Protein AF-G7M2E4-F1 (afdb_monomer_lite)

Sequence (313 aa):
MDYELIKAKSAIIAAIIAAITSIITLIISSAIKHFTDKNFHGFKLQIEYRYDQQKKIKEQLSGNKMQFLNLSESLCHRLKHFNENVNEGWMDVKGEYTNSKNAYFVSTVYRISAFFAWIKKIEKDMIYLDVTLATKEDLYFVKYLKLLQLVFCDHSLFDGYKYDKNYARDHFFRNNFEKMVESLIIDDKICDFTYYEENLIDLSINLNGLCLFLDGINPYENRYRWDVLQLFQLTLIAFLNSYGYDFQYTNKREVIQFISHNRTGLFYQNYLNTLNKMKMNKQKELRKVINIAKRYKGNSDNNILSFEEAVSE

Radius of gyration: 31.03 Å; chains: 1; bounding box: 93×44×100 Å

Structure (mmCIF, N/CA/C/O backbone):
data_AF-G7M2E4-F1
#
_entry.id   AF-G7M2E4-F1
#
loop_
_atom_site.group_PDB
_atom_site.id
_atom_site.type_symbol
_atom_site.label_atom_id
_atom_site.label_alt_id
_atom_site.label_comp_id
_atom_site.label_asym_id
_atom_site.label_entity_id
_atom_site.label_seq_id
_atom_site.pdbx_PDB_ins_code
_atom_site.Cartn_x
_atom_site.Cartn_y
_atom_site.Cartn_z
_atom_site.occupancy
_atom_site.B_iso_or_equiv
_atom_site.auth_seq_id
_atom_site.auth_comp_id
_atom_site.auth_asym_id
_atom_site.auth_atom_id
_atom_site.pdbx_PDB_model_num
ATOM 1 N N . MET A 1 1 ? -65.523 3.867 73.530 1.00 57.31 1 MET A N 1
ATOM 2 C CA . MET A 1 1 ? -64.826 2.563 73.481 1.00 57.31 1 MET A CA 1
ATOM 3 C C . MET A 1 1 ? -64.609 2.100 72.038 1.00 57.31 1 MET A C 1
ATOM 5 O O . MET A 1 1 ? -63.499 1.700 71.721 1.00 57.31 1 MET A O 1
ATOM 9 N N . ASP A 1 2 ? -65.589 2.264 71.138 1.00 60.47 2 ASP A N 1
ATOM 10 C CA . ASP A 1 2 ? -65.451 1.886 69.715 1.00 60.47 2 ASP A CA 1
ATOM 11 C C . ASP A 1 2 ? -64.419 2.689 68.903 1.00 60.47 2 ASP A C 1
ATOM 13 O O . ASP A 1 2 ? -63.754 2.126 68.041 1.00 60.47 2 ASP A O 1
ATOM 17 N N . TYR A 1 3 ? -64.224 3.983 69.184 1.00 70.19 3 TYR A N 1
ATOM 18 C CA . TYR A 1 3 ? -63.301 4.829 68.406 1.00 70.19 3 TYR A CA 1
ATOM 19 C C . TYR A 1 3 ? -61.824 4.410 68.544 1.00 70.19 3 TYR A C 1
ATOM 21 O O . TYR A 1 3 ? -61.097 4.330 67.557 1.00 70.19 3 TYR A O 1
ATOM 29 N N . GLU A 1 4 ? -61.395 4.072 69.763 1.00 74.38 4 GLU A N 1
ATOM 30 C CA . GLU A 1 4 ? -60.048 3.552 70.048 1.00 74.38 4 GLU A CA 1
ATOM 31 C C . GLU A 1 4 ? -59.834 2.163 69.418 1.00 74.38 4 GLU A C 1
ATOM 33 O O . GLU A 1 4 ? -58.774 1.886 68.857 1.00 74.38 4 GLU A O 1
ATOM 38 N N . LEU A 1 5 ? -60.868 1.312 69.416 1.00 70.75 5 LEU A N 1
ATOM 39 C CA . LEU A 1 5 ? -60.825 -0.019 68.804 1.00 70.75 5 LEU A CA 1
ATOM 40 C C . LEU A 1 5 ? -60.722 0.049 67.266 1.00 70.75 5 LEU A C 1
ATOM 42 O O . LEU A 1 5 ? -59.973 -0.715 66.653 1.00 70.75 5 LEU A O 1
ATOM 46 N N . ILE A 1 6 ? -61.449 0.979 66.637 1.00 74.56 6 ILE A N 1
ATOM 47 C CA . ILE A 1 6 ? -61.405 1.228 65.187 1.00 74.56 6 ILE A CA 1
ATOM 48 C C . ILE A 1 6 ? -60.036 1.790 64.783 1.00 74.56 6 ILE A C 1
ATOM 50 O O . ILE A 1 6 ? -59.445 1.312 63.814 1.00 74.56 6 ILE A O 1
ATOM 54 N N . LYS A 1 7 ? -59.494 2.736 65.561 1.00 79.69 7 LYS A N 1
ATOM 55 C CA . LYS A 1 7 ? -58.169 3.336 65.342 1.00 79.69 7 LYS A CA 1
ATOM 56 C C . LYS A 1 7 ? -57.031 2.317 65.491 1.00 79.69 7 LYS A C 1
ATOM 58 O O . LYS A 1 7 ? -56.093 2.319 64.693 1.00 79.69 7 LYS A O 1
ATOM 63 N N . ALA A 1 8 ? -57.127 1.410 66.465 1.00 80.19 8 ALA A N 1
ATOM 64 C CA . ALA A 1 8 ? -56.173 0.316 66.633 1.00 80.19 8 ALA A CA 1
ATOM 65 C C . ALA A 1 8 ? -56.222 -0.673 65.454 1.00 80.19 8 ALA A C 1
ATOM 67 O O . ALA A 1 8 ? -55.179 -1.034 64.909 1.00 80.19 8 ALA A O 1
ATOM 68 N N . LYS A 1 9 ? -57.420 -1.056 64.987 1.00 83.50 9 LYS A N 1
ATOM 69 C CA . LYS A 1 9 ? -57.580 -1.914 63.798 1.00 83.50 9 LYS A CA 1
ATOM 70 C C . LYS A 1 9 ? -57.041 -1.257 62.527 1.00 83.50 9 LYS A C 1
ATOM 72 O O . LYS A 1 9 ? -56.340 -1.918 61.764 1.00 83.50 9 LYS A O 1
ATOM 77 N N . SER A 1 10 ? -57.315 0.031 62.309 1.00 84.25 10 SER A N 1
ATOM 78 C CA . SER A 1 10 ? -56.788 0.755 61.146 1.00 84.25 10 SER A CA 1
ATOM 79 C C . SER A 1 10 ? -55.265 0.878 61.188 1.00 84.25 10 SER A C 1
ATOM 81 O O . SER A 1 10 ? -54.620 0.722 60.156 1.00 84.25 10 SER A O 1
ATOM 83 N N . ALA A 1 11 ? -54.679 1.100 62.371 1.00 87.69 11 ALA A N 1
ATOM 84 C CA . ALA A 1 11 ? -53.228 1.147 62.545 1.00 87.69 11 ALA A CA 1
ATOM 85 C C . ALA A 1 11 ? -52.565 -0.211 62.258 1.00 87.69 11 ALA A C 1
ATOM 87 O O . ALA A 1 11 ? -51.543 -0.259 61.577 1.00 87.69 11 ALA A O 1
ATOM 88 N N . ILE A 1 12 ? -53.173 -1.315 62.706 1.00 90.62 12 ILE A N 1
ATOM 89 C CA . ILE A 1 12 ? -52.690 -2.677 62.424 1.00 90.62 12 ILE A CA 1
ATOM 90 C C . ILE A 1 12 ? -52.757 -2.980 60.922 1.00 90.62 12 ILE A C 1
ATOM 92 O O . ILE A 1 12 ? -51.784 -3.468 60.352 1.00 90.62 12 ILE A O 1
ATOM 96 N N . ILE A 1 13 ? -53.870 -2.652 60.258 1.00 89.81 13 ILE A N 1
ATOM 97 C CA . ILE A 1 13 ? -54.019 -2.846 58.806 1.00 89.81 13 ILE A CA 1
ATOM 98 C C . ILE A 1 13 ? -52.988 -2.007 58.041 1.00 89.81 13 ILE A C 1
ATOM 100 O O . ILE A 1 13 ? -52.336 -2.522 57.134 1.00 89.81 13 ILE A O 1
ATOM 104 N N . ALA A 1 14 ? -52.787 -0.745 58.430 1.00 89.62 14 ALA A N 1
ATOM 105 C CA . ALA A 1 14 ? -51.785 0.122 57.816 1.00 89.62 14 ALA A CA 1
ATOM 106 C C . ALA A 1 14 ? -50.359 -0.429 57.994 1.00 89.62 14 ALA A C 1
ATOM 108 O O . ALA A 1 14 ? -49.581 -0.422 57.041 1.00 89.62 14 ALA A O 1
ATOM 109 N N . ALA A 1 15 ? -50.035 -0.960 59.177 1.00 91.69 15 ALA A N 1
ATOM 110 C CA . ALA A 1 15 ? -48.744 -1.588 59.453 1.00 91.69 15 ALA A CA 1
ATOM 111 C C . ALA A 1 15 ? -48.519 -2.857 58.611 1.00 91.69 15 ALA A C 1
ATOM 113 O O . ALA A 1 15 ? -47.431 -3.044 58.067 1.00 91.69 15 ALA A O 1
ATOM 114 N N . ILE A 1 16 ? -49.548 -3.697 58.446 1.00 91.94 16 ILE A N 1
ATOM 115 C CA . ILE A 1 16 ? -49.486 -4.900 57.600 1.00 91.94 16 ILE A CA 1
ATOM 116 C C . ILE A 1 16 ? -49.280 -4.519 56.133 1.00 91.94 16 ILE A C 1
ATOM 118 O O . ILE A 1 16 ? -48.410 -5.087 55.475 1.00 91.94 16 ILE A O 1
ATOM 122 N N . ILE A 1 17 ? -50.033 -3.535 55.628 1.00 92.19 17 ILE A N 1
ATOM 123 C CA . ILE A 1 17 ? -49.860 -3.031 54.261 1.00 92.19 17 ILE A CA 1
ATOM 124 C C . ILE A 1 17 ? -48.431 -2.514 54.092 1.00 92.19 17 ILE A C 1
ATOM 126 O O . ILE A 1 17 ? -47.741 -2.979 53.197 1.00 92.19 17 ILE A O 1
ATOM 130 N N . ALA A 1 18 ? -47.940 -1.649 54.984 1.00 92.06 18 ALA A N 1
ATOM 131 C CA . ALA A 1 18 ? -46.579 -1.113 54.911 1.00 92.06 18 ALA A CA 1
ATOM 132 C C . ALA A 1 18 ? -45.495 -2.209 54.911 1.00 92.06 18 ALA A C 1
ATOM 134 O O . ALA A 1 18 ? -44.529 -2.122 54.143 1.00 92.06 18 ALA A O 1
ATOM 135 N N . ALA A 1 19 ? -45.664 -3.259 55.722 1.00 93.25 19 ALA A N 1
ATOM 136 C CA . ALA A 1 19 ? -44.757 -4.402 55.755 1.00 93.25 19 ALA A CA 1
ATOM 137 C C . ALA A 1 19 ? -44.772 -5.183 54.429 1.00 93.25 19 ALA A C 1
ATOM 139 O O . ALA A 1 19 ? -43.711 -5.452 53.864 1.00 93.25 19 ALA A O 1
ATOM 140 N N . ILE A 1 20 ? -45.959 -5.480 53.888 1.00 93.25 20 ILE A N 1
ATOM 141 C CA . ILE A 1 20 ? -46.117 -6.173 52.601 1.00 93.25 20 ILE A CA 1
ATOM 142 C C . ILE A 1 20 ? -45.521 -5.338 51.462 1.00 93.25 20 ILE A C 1
ATOM 144 O O . ILE A 1 20 ? -44.743 -5.862 50.665 1.00 93.25 20 ILE A O 1
ATOM 148 N N . THR A 1 21 ? -45.814 -4.036 51.404 1.00 93.31 21 THR A N 1
ATOM 149 C CA . THR A 1 21 ? -45.274 -3.142 50.372 1.00 93.31 21 THR A CA 1
ATOM 150 C C . THR A 1 21 ? -43.752 -3.087 50.434 1.00 93.31 21 THR A C 1
ATOM 152 O O . THR A 1 21 ? -43.101 -3.113 49.392 1.00 93.31 21 THR A O 1
ATOM 155 N N . SER A 1 22 ? -43.163 -3.075 51.635 1.00 94.25 22 SER A N 1
ATOM 156 C CA . SER A 1 22 ? -41.705 -3.088 51.812 1.00 94.25 22 SER A CA 1
ATOM 157 C C . SER A 1 22 ? -41.076 -4.389 51.309 1.00 94.25 22 SER A C 1
ATOM 159 O O . SER A 1 22 ? -40.078 -4.344 50.591 1.00 94.25 22 SER A O 1
ATOM 161 N N . ILE A 1 23 ? -41.686 -5.541 51.613 1.00 94.19 23 ILE A N 1
ATOM 162 C CA . ILE A 1 23 ? -41.231 -6.853 51.126 1.00 94.19 23 ILE A CA 1
ATOM 163 C C . ILE A 1 23 ? -41.307 -6.914 49.596 1.00 94.19 23 ILE A C 1
ATOM 165 O O . ILE A 1 23 ? -40.331 -7.280 48.943 1.00 94.19 23 ILE A O 1
ATOM 169 N N . ILE A 1 24 ? -42.436 -6.502 49.014 1.00 93.50 24 ILE A N 1
ATOM 170 C CA . ILE A 1 24 ? -42.626 -6.475 47.558 1.00 93.50 24 ILE A CA 1
ATOM 171 C C . ILE A 1 24 ? -41.609 -5.535 46.905 1.00 93.50 24 ILE A C 1
ATOM 173 O O . ILE A 1 24 ? -40.973 -5.906 45.920 1.00 93.50 24 ILE A O 1
ATOM 177 N N . THR A 1 25 ? -41.401 -4.346 47.475 1.00 93.81 25 THR A N 1
ATOM 178 C CA . THR A 1 25 ? -40.435 -3.367 46.959 1.00 93.81 25 THR A CA 1
ATOM 179 C C . THR A 1 25 ? -39.015 -3.922 47.002 1.00 93.81 25 THR A C 1
ATOM 181 O O . THR A 1 25 ? -38.282 -3.757 46.030 1.00 93.81 25 THR A O 1
ATOM 184 N N . LEU A 1 26 ? -38.629 -4.625 48.072 1.00 95.00 26 LEU A N 1
ATOM 185 C CA . LEU A 1 26 ? -37.324 -5.283 48.177 1.00 95.00 26 LEU A CA 1
ATOM 186 C C . LEU A 1 26 ? -37.142 -6.375 47.120 1.00 95.00 26 LEU A C 1
ATOM 188 O O . LEU A 1 26 ? -36.106 -6.402 46.456 1.00 95.00 26 LEU A O 1
ATOM 192 N N . ILE A 1 27 ? -38.145 -7.237 46.923 1.00 92.50 27 ILE A N 1
ATOM 193 C CA . ILE A 1 27 ? -38.094 -8.321 45.930 1.00 92.50 27 ILE A CA 1
ATOM 194 C C . ILE A 1 27 ? -37.991 -7.748 44.513 1.00 92.50 27 ILE A C 1
ATOM 196 O O . ILE A 1 27 ? -37.105 -8.142 43.754 1.00 92.50 27 ILE A O 1
ATOM 200 N N . ILE A 1 28 ? -38.848 -6.783 44.167 1.00 91.31 28 ILE A N 1
ATOM 201 C CA . ILE A 1 28 ? -38.852 -6.148 42.844 1.00 91.31 28 ILE A CA 1
ATOM 202 C C . ILE A 1 28 ? -37.542 -5.390 42.613 1.00 91.31 28 ILE A C 1
ATOM 204 O O . ILE A 1 28 ? -36.917 -5.564 41.570 1.00 91.31 28 ILE A O 1
ATOM 208 N N . SER A 1 29 ? -37.085 -4.599 43.588 1.00 90.56 29 SER A N 1
ATOM 209 C CA . SER A 1 29 ? -35.831 -3.841 43.472 1.00 90.56 29 SER A CA 1
ATOM 210 C C . SER A 1 29 ? -34.628 -4.767 43.325 1.00 90.56 29 SER A C 1
ATOM 212 O O . SER A 1 29 ? -33.743 -4.487 42.524 1.00 90.56 29 SER A O 1
ATOM 214 N N . SER A 1 30 ? -34.602 -5.887 44.053 1.00 88.44 30 SER A N 1
ATOM 215 C CA . SER A 1 30 ? -33.542 -6.893 43.948 1.00 88.44 30 SER A CA 1
ATOM 216 C C . SER A 1 30 ? -33.543 -7.579 42.580 1.00 88.44 30 SER A C 1
ATOM 218 O O . SER A 1 30 ? -32.488 -7.688 41.956 1.00 88.44 30 SER A O 1
ATOM 220 N N . ALA A 1 31 ? -34.718 -7.964 42.070 1.00 89.19 31 ALA A N 1
ATOM 221 C CA . ALA A 1 31 ? -34.853 -8.567 40.747 1.00 89.19 31 ALA A CA 1
ATOM 222 C C . ALA A 1 31 ? -34.431 -7.591 39.639 1.00 89.19 31 ALA A C 1
ATOM 224 O O . ALA A 1 31 ? -33.578 -7.934 38.821 1.00 89.19 31 ALA A O 1
ATOM 225 N N . ILE A 1 32 ? -34.964 -6.360 39.645 1.00 89.06 32 ILE A N 1
ATOM 226 C CA . ILE A 1 32 ? -34.591 -5.309 38.686 1.00 89.06 32 ILE A CA 1
ATOM 227 C C . ILE A 1 32 ? -33.083 -5.078 38.736 1.00 89.06 32 ILE A C 1
ATOM 229 O O . ILE A 1 32 ? -32.435 -5.153 37.695 1.00 89.06 32 ILE A O 1
ATOM 233 N N . LYS A 1 33 ? -32.522 -4.883 39.936 1.00 91.56 33 LYS A N 1
ATOM 234 C CA . LYS A 1 33 ? -31.087 -4.669 40.131 1.00 91.56 33 LYS A CA 1
ATOM 235 C C . LYS A 1 33 ? -30.257 -5.824 39.577 1.00 91.56 33 LYS A C 1
ATOM 237 O O . LYS A 1 33 ? -29.281 -5.588 38.880 1.00 91.56 33 LYS A O 1
ATOM 242 N N . HIS A 1 34 ? -30.656 -7.072 39.817 1.00 89.56 34 HIS A N 1
ATOM 243 C CA . HIS A 1 34 ? -29.942 -8.230 39.284 1.00 89.56 34 HIS A CA 1
ATOM 244 C C . HIS A 1 34 ? -29.900 -8.230 37.748 1.00 89.56 34 HIS A C 1
ATOM 246 O O . HIS A 1 34 ? -28.839 -8.440 37.156 1.00 89.56 34 HIS A O 1
ATOM 252 N N . PHE A 1 35 ? -31.033 -7.961 37.092 1.00 83.38 35 PHE A N 1
A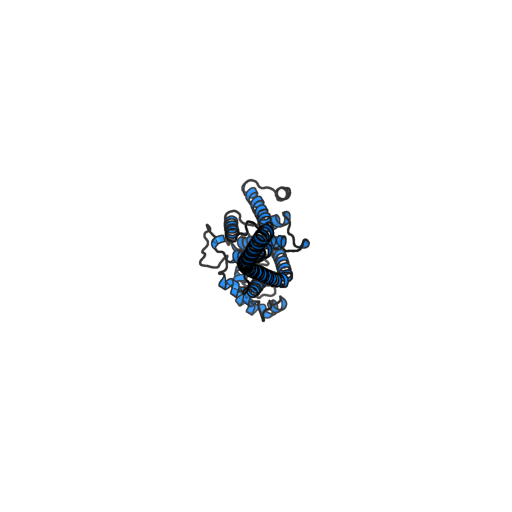TOM 253 C CA . PHE A 1 35 ? -31.089 -7.896 35.631 1.00 83.38 35 PHE A CA 1
ATOM 254 C C . PHE A 1 35 ? -30.309 -6.701 35.072 1.00 83.38 35 PHE A C 1
ATOM 256 O O . PHE A 1 35 ? -29.577 -6.862 34.090 1.00 83.38 35 PHE A O 1
ATOM 263 N N . THR A 1 36 ? -30.421 -5.521 35.689 1.00 87.44 36 THR A N 1
ATOM 264 C CA . THR A 1 36 ? -29.679 -4.331 35.255 1.00 87.44 36 THR A CA 1
ATOM 265 C C . THR A 1 36 ? -28.184 -4.505 35.458 1.00 87.44 36 THR A C 1
ATOM 267 O O . THR A 1 36 ? -27.432 -4.243 34.526 1.00 87.44 36 THR A O 1
ATOM 270 N N . ASP A 1 37 ? -27.752 -5.004 36.617 1.00 89.62 37 ASP A N 1
ATOM 271 C CA . ASP A 1 37 ? -26.338 -5.177 36.953 1.00 89.62 37 ASP A CA 1
ATOM 272 C C . ASP A 1 37 ? -25.701 -6.222 36.035 1.00 89.62 37 ASP A C 1
ATOM 274 O O . ASP A 1 37 ? -24.629 -5.985 35.482 1.00 89.62 37 ASP A O 1
ATOM 278 N N . LYS A 1 38 ? -26.382 -7.346 35.773 1.00 88.00 38 LYS A N 1
ATOM 279 C CA . LYS A 1 38 ? -25.887 -8.374 34.845 1.00 88.00 38 LYS A CA 1
ATOM 280 C C . LYS A 1 38 ? -25.701 -7.827 33.427 1.00 88.00 38 LYS A C 1
ATOM 282 O O . LYS A 1 38 ? -24.648 -8.040 32.822 1.00 88.00 38 LYS A O 1
ATOM 287 N N . ASN A 1 39 ? -26.698 -7.112 32.906 1.00 84.19 39 ASN A N 1
ATOM 288 C CA . ASN A 1 39 ? -26.620 -6.515 31.571 1.00 84.19 39 ASN A CA 1
ATOM 289 C C . ASN A 1 39 ? -25.562 -5.406 31.513 1.00 84.19 39 ASN A C 1
ATOM 291 O O . ASN A 1 39 ? -24.796 -5.335 30.553 1.00 84.19 39 ASN A O 1
ATOM 295 N N . PHE A 1 40 ? -25.477 -4.579 32.556 1.00 89.69 40 PHE A N 1
ATOM 296 C CA . PHE A 1 40 ? -24.487 -3.516 32.672 1.00 89.69 40 PHE A CA 1
ATOM 297 C C . PHE A 1 40 ? -23.062 -4.072 32.747 1.00 89.69 40 PHE A C 1
ATOM 299 O O . PHE A 1 40 ? -22.181 -3.566 32.057 1.00 89.69 40 PHE A O 1
ATOM 306 N N . HIS A 1 41 ? -22.827 -5.144 33.509 1.00 88.25 41 HIS A N 1
ATOM 307 C CA . HIS A 1 41 ? -21.533 -5.822 33.559 1.00 88.25 41 HIS A CA 1
ATOM 308 C C . HIS A 1 41 ? -21.143 -6.406 32.202 1.00 88.25 41 HIS A C 1
ATOM 310 O O . HIS A 1 41 ? -20.016 -6.193 31.760 1.00 88.25 41 HIS A O 1
ATOM 316 N N . GLY A 1 42 ? -22.069 -7.078 31.511 1.00 85.62 42 GLY A N 1
ATOM 317 C CA . GLY A 1 42 ? -21.821 -7.588 30.160 1.00 85.62 42 GLY A CA 1
ATOM 318 C C . GLY A 1 42 ? -21.465 -6.472 29.173 1.00 85.62 42 GLY A C 1
ATOM 319 O O . GLY A 1 42 ? -20.472 -6.567 28.454 1.00 85.62 42 GLY A O 1
ATOM 320 N N . PHE A 1 43 ? -22.228 -5.379 29.189 1.00 86.94 43 PHE A N 1
ATOM 321 C CA . PHE A 1 43 ? -21.969 -4.197 28.366 1.00 86.94 43 PHE A CA 1
ATOM 322 C C . PHE A 1 43 ? -20.618 -3.542 28.686 1.00 86.94 43 PHE A C 1
ATOM 324 O O . PHE A 1 43 ? -19.846 -3.237 27.777 1.00 86.94 43 PHE A O 1
ATOM 331 N N . LYS A 1 44 ? -20.299 -3.372 29.974 1.00 92.44 44 LYS A N 1
ATOM 332 C CA . LYS A 1 44 ? -19.027 -2.806 30.435 1.00 92.44 44 LYS A CA 1
ATOM 333 C C . LYS A 1 44 ? -17.840 -3.654 29.974 1.00 92.44 44 LYS A C 1
ATOM 335 O O . LYS A 1 44 ? -16.910 -3.099 29.400 1.00 92.44 44 LYS A O 1
ATOM 340 N N . LEU A 1 45 ? -17.909 -4.977 30.137 1.00 90.88 45 LEU A N 1
ATOM 341 C CA . LEU A 1 45 ? -16.869 -5.903 29.671 1.00 90.88 45 LEU A CA 1
ATOM 342 C C . LEU A 1 45 ? -16.659 -5.817 28.153 1.00 90.88 45 LEU A C 1
ATOM 344 O O . LEU A 1 45 ? -15.522 -5.811 27.689 1.00 90.88 45 LEU A O 1
ATOM 348 N N . GLN A 1 46 ? -17.737 -5.705 27.369 1.00 89.38 46 GLN A N 1
ATOM 349 C CA . GLN A 1 46 ? -17.636 -5.537 25.915 1.00 89.38 46 GLN A CA 1
ATOM 350 C C . GLN A 1 46 ? -16.980 -4.208 25.522 1.00 89.38 46 GLN A C 1
ATOM 352 O O . GLN A 1 46 ? -16.163 -4.178 24.600 1.00 89.38 46 GLN A O 1
ATOM 357 N N . ILE A 1 47 ? -17.317 -3.113 26.211 1.00 87.94 47 ILE A N 1
ATOM 358 C CA . ILE A 1 47 ? -16.683 -1.809 25.982 1.00 87.94 47 ILE A CA 1
ATOM 359 C C . ILE A 1 47 ? -15.200 -1.858 26.335 1.00 87.94 47 ILE A C 1
ATOM 361 O O . ILE A 1 47 ? -14.381 -1.409 25.536 1.00 87.94 47 ILE A O 1
ATOM 365 N N . GLU A 1 48 ? -14.856 -2.402 27.502 1.00 91.75 48 GLU A N 1
ATOM 366 C CA . GLU A 1 48 ? -13.469 -2.514 27.961 1.00 91.75 48 GLU A CA 1
ATOM 367 C C . GLU A 1 48 ? -12.641 -3.358 26.993 1.00 91.75 48 GLU A C 1
ATOM 369 O O . GLU A 1 48 ? -11.578 -2.918 26.560 1.00 91.75 48 GLU A O 1
ATOM 374 N N . TYR A 1 49 ? -13.166 -4.510 26.567 1.00 89.12 49 TYR A N 1
ATOM 375 C CA . TYR A 1 49 ? -12.516 -5.354 25.568 1.00 89.12 49 TYR A CA 1
ATOM 376 C C . TYR A 1 49 ? -12.302 -4.620 24.240 1.00 89.12 49 TYR A C 1
ATOM 378 O O . TYR A 1 49 ? -11.199 -4.624 23.695 1.00 89.12 49 TYR A O 1
ATOM 386 N N . ARG A 1 50 ? -13.333 -3.938 23.725 1.00 89.38 50 ARG A N 1
ATOM 387 C CA . ARG A 1 50 ? -13.221 -3.167 22.481 1.00 89.38 50 ARG A CA 1
ATOM 388 C C . ARG A 1 50 ? -12.178 -2.059 22.595 1.00 89.38 50 ARG A C 1
ATOM 390 O O . ARG A 1 50 ? -11.395 -1.874 21.667 1.00 89.38 50 ARG A O 1
ATOM 397 N N . TYR A 1 51 ? -12.178 -1.323 23.702 1.00 91.19 51 TYR A N 1
ATOM 398 C CA . TYR A 1 51 ? -11.217 -0.252 23.941 1.00 91.19 51 TYR A CA 1
ATOM 399 C C . TYR A 1 51 ? -9.785 -0.793 24.031 1.00 91.19 51 TYR A C 1
ATOM 401 O O . TYR A 1 51 ? -8.884 -0.236 23.407 1.00 91.19 51 TYR A O 1
ATOM 409 N N . ASP A 1 52 ? -9.581 -1.909 24.736 1.00 90.81 52 ASP A N 1
ATOM 410 C CA . ASP A 1 52 ? -8.286 -2.587 24.835 1.00 90.81 52 ASP A CA 1
ATOM 411 C C . ASP A 1 52 ? -7.773 -3.048 23.460 1.00 90.81 52 ASP A C 1
ATOM 413 O O . ASP A 1 52 ? -6.630 -2.767 23.098 1.00 90.81 52 ASP A O 1
ATOM 417 N N . GLN A 1 53 ? -8.629 -3.668 22.640 1.00 89.94 53 GLN A N 1
ATOM 418 C CA . GLN A 1 53 ? -8.268 -4.071 21.275 1.00 89.94 53 GLN A CA 1
ATOM 419 C C . GLN A 1 53 ? -7.929 -2.866 20.388 1.00 89.94 53 GLN A C 1
ATOM 421 O O . GLN A 1 53 ? -6.904 -2.867 19.708 1.00 89.94 53 GLN A O 1
ATOM 426 N N . GLN A 1 54 ? -8.740 -1.805 20.426 1.00 91.12 54 GLN A N 1
ATOM 427 C CA . GLN A 1 54 ? -8.474 -0.575 19.671 1.00 91.12 54 GLN A CA 1
ATOM 428 C C . GLN A 1 54 ? -7.159 0.083 20.082 1.00 91.12 54 GLN A C 1
ATOM 430 O O . GLN A 1 54 ? -6.397 0.522 19.221 1.00 91.12 54 GLN A O 1
ATOM 435 N N . LYS A 1 55 ? -6.878 0.126 21.387 1.00 90.88 55 LYS A N 1
ATOM 436 C CA . LYS A 1 55 ? -5.622 0.648 21.920 1.00 90.88 55 LYS A CA 1
ATOM 437 C C . LYS A 1 55 ? -4.433 -0.152 21.387 1.00 90.88 55 LYS A C 1
ATOM 439 O O . LYS A 1 55 ? -3.525 0.454 20.829 1.00 90.88 55 LYS A O 1
ATOM 444 N N . LYS A 1 56 ? -4.479 -1.486 21.463 1.00 90.38 56 LYS A N 1
ATOM 445 C CA . LYS A 1 56 ? -3.413 -2.368 20.955 1.00 90.38 56 LYS A CA 1
ATOM 446 C C . LYS A 1 56 ? -3.173 -2.189 19.457 1.00 90.38 56 LYS A C 1
ATOM 448 O O . LYS A 1 56 ? -2.029 -2.069 19.034 1.00 90.38 56 LYS A O 1
ATOM 453 N N . ILE A 1 57 ? -4.239 -2.109 18.656 1.00 89.12 57 ILE A N 1
ATOM 454 C CA . ILE A 1 57 ? -4.135 -1.851 17.210 1.00 89.12 57 ILE A CA 1
ATOM 455 C C . ILE A 1 57 ? -3.453 -0.507 16.962 1.00 89.12 57 ILE A C 1
ATOM 457 O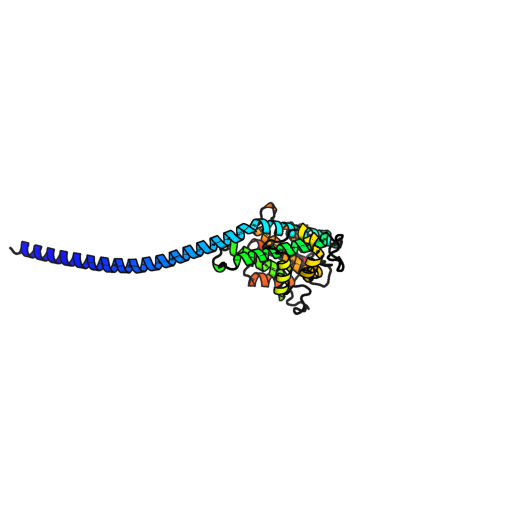 O . ILE A 1 57 ? -2.504 -0.426 16.183 1.00 89.12 57 ILE A O 1
ATOM 461 N N . LYS A 1 58 ? -3.901 0.544 17.651 1.00 89.12 58 LYS A N 1
ATOM 462 C CA . LYS A 1 58 ? -3.325 1.879 17.506 1.00 89.12 58 LYS A CA 1
ATOM 463 C C . LYS A 1 58 ? -1.859 1.917 17.929 1.00 89.12 58 LYS A C 1
ATOM 465 O O . LYS A 1 58 ? -1.066 2.563 17.253 1.00 89.12 58 LYS A O 1
ATOM 470 N N . GLU A 1 59 ? -1.481 1.227 19.000 1.00 89.56 59 GLU A N 1
ATOM 471 C CA . GLU A 1 59 ? -0.089 1.112 19.447 1.00 89.56 59 GLU A CA 1
ATOM 472 C C . GLU A 1 59 ? 0.788 0.445 18.378 1.00 89.56 59 GLU A C 1
ATOM 474 O O . GLU A 1 59 ? 1.798 1.031 17.990 1.00 89.56 59 GLU A O 1
ATOM 479 N N . GLN A 1 60 ? 0.359 -0.688 17.808 1.00 87.88 60 GLN A N 1
ATOM 480 C CA . GLN A 1 60 ? 1.119 -1.373 16.750 1.00 87.88 60 GLN A CA 1
ATOM 481 C C . GLN A 1 60 ? 1.235 -0.539 15.467 1.00 87.88 60 GLN A C 1
ATOM 483 O O . GLN A 1 60 ? 2.309 -0.444 14.868 1.00 87.88 60 GLN A O 1
ATOM 488 N N . LEU A 1 61 ? 0.145 0.111 15.047 1.00 87.00 61 LEU A N 1
ATOM 489 C CA . LEU A 1 61 ? 0.166 0.973 13.867 1.00 87.00 61 LEU A CA 1
ATOM 490 C C . LEU A 1 61 ? 1.023 2.220 14.100 1.00 87.00 61 LEU A C 1
ATOM 492 O O . LEU A 1 61 ? 1.854 2.552 13.262 1.00 87.00 61 LEU A O 1
ATOM 496 N N . SER A 1 62 ? 0.844 2.910 15.228 1.00 85.19 62 SER A N 1
ATOM 497 C CA . SER A 1 62 ? 1.560 4.157 15.527 1.00 85.19 62 SER A CA 1
ATOM 498 C C . SER A 1 62 ? 3.057 3.949 15.745 1.00 85.19 62 SER A C 1
ATOM 500 O O . SER A 1 62 ? 3.832 4.773 15.260 1.00 85.19 62 SER A O 1
ATOM 502 N N . GLY A 1 63 ? 3.465 2.837 16.370 1.00 84.50 63 GLY A N 1
ATOM 503 C CA . GLY A 1 63 ? 4.876 2.491 16.560 1.00 84.50 63 GLY A CA 1
ATOM 504 C C . GLY A 1 63 ? 5.636 2.328 15.240 1.00 84.50 63 GLY A C 1
ATOM 505 O O . GLY A 1 63 ? 6.803 2.693 15.152 1.00 84.50 63 GLY A O 1
ATOM 506 N N . ASN A 1 64 ? 4.949 1.878 14.187 1.00 83.81 64 ASN A N 1
ATOM 507 C CA . ASN A 1 64 ? 5.534 1.670 12.861 1.00 83.81 64 ASN A CA 1
ATOM 508 C C . ASN A 1 64 ? 5.211 2.796 11.857 1.00 83.81 64 ASN A C 1
ATOM 510 O O . ASN A 1 64 ? 5.822 2.875 10.788 1.00 83.81 64 ASN A O 1
ATOM 514 N N . LYS A 1 65 ? 4.258 3.684 12.179 1.00 86.19 65 LYS A N 1
ATOM 515 C CA . LYS A 1 65 ? 3.682 4.660 11.237 1.00 86.19 65 LYS A CA 1
ATOM 516 C C . LYS A 1 65 ? 4.731 5.590 10.642 1.00 86.19 65 LYS A C 1
ATOM 518 O O . LYS A 1 65 ? 4.752 5.754 9.430 1.00 86.19 65 LYS A O 1
ATOM 523 N N . MET A 1 66 ? 5.586 6.196 11.467 1.00 88.12 66 MET A N 1
ATOM 524 C CA . MET A 1 66 ? 6.573 7.172 10.985 1.00 88.12 66 MET A CA 1
ATOM 525 C C . MET A 1 66 ? 7.557 6.532 10.002 1.00 88.12 66 MET A C 1
ATOM 527 O O . MET A 1 66 ? 7.766 7.051 8.909 1.00 88.12 66 MET A O 1
ATOM 531 N N . GLN A 1 67 ? 8.094 5.365 10.357 1.00 89.50 67 GLN A N 1
ATOM 532 C CA . GLN A 1 67 ? 9.012 4.627 9.497 1.00 89.50 67 GLN A CA 1
ATOM 533 C C . GLN A 1 67 ? 8.343 4.232 8.175 1.00 89.50 67 GLN A C 1
ATOM 535 O O . GLN A 1 67 ? 8.912 4.434 7.102 1.00 89.50 67 GLN A O 1
ATOM 540 N N . PHE A 1 68 ? 7.109 3.730 8.238 1.00 93.38 68 PHE A N 1
ATOM 541 C CA . PHE A 1 68 ? 6.368 3.340 7.044 1.00 93.38 68 PHE A CA 1
ATOM 542 C C . PHE A 1 68 ? 6.005 4.536 6.150 1.00 93.38 68 PHE A C 1
ATOM 544 O O . PHE A 1 68 ? 6.094 4.429 4.927 1.00 93.38 68 PHE A O 1
ATOM 551 N N . LEU A 1 69 ? 5.657 5.693 6.727 1.00 94.88 69 LEU A N 1
ATOM 552 C CA . LEU A 1 69 ? 5.424 6.932 5.976 1.00 94.88 69 LEU A CA 1
ATOM 553 C C . LEU A 1 69 ? 6.693 7.410 5.262 1.00 94.88 69 LEU A C 1
ATOM 555 O O . LEU A 1 69 ? 6.632 7.704 4.071 1.00 94.88 69 LEU A O 1
ATOM 559 N N . ASN A 1 70 ? 7.842 7.411 5.941 1.00 93.31 70 ASN A N 1
ATOM 560 C CA . ASN A 1 70 ? 9.118 7.819 5.342 1.00 93.31 70 ASN A CA 1
ATOM 561 C C . ASN A 1 70 ? 9.524 6.902 4.175 1.00 93.31 70 ASN A C 1
ATOM 563 O O . ASN A 1 70 ? 10.000 7.364 3.138 1.00 93.31 70 ASN A O 1
ATOM 567 N N . LEU A 1 71 ? 9.296 5.592 4.307 1.00 94.56 71 LEU A N 1
ATOM 568 C CA . LEU A 1 71 ? 9.526 4.634 3.221 1.00 94.56 71 LEU A CA 1
ATOM 569 C C . LEU A 1 71 ? 8.551 4.832 2.063 1.00 94.56 71 LEU A C 1
ATOM 571 O O . LEU A 1 71 ? 8.955 4.763 0.904 1.00 94.56 71 LEU A O 1
ATOM 575 N N . SER A 1 72 ? 7.284 5.106 2.378 1.00 96.75 72 SER A N 1
ATOM 576 C CA . SER A 1 72 ? 6.252 5.405 1.386 1.00 96.75 72 SER A CA 1
ATOM 577 C C . SER A 1 72 ? 6.615 6.642 0.567 1.00 96.75 72 SER A C 1
ATOM 579 O O . SER A 1 72 ? 6.543 6.608 -0.658 1.00 96.75 72 SER A O 1
ATOM 581 N N . GLU A 1 73 ? 7.054 7.715 1.226 1.00 95.88 73 GLU A N 1
ATOM 582 C CA . GLU A 1 73 ? 7.519 8.948 0.587 1.00 95.88 73 GLU A CA 1
ATOM 583 C C . GLU A 1 73 ? 8.764 8.692 -0.272 1.00 95.88 73 GLU A C 1
ATOM 585 O O . GLU A 1 73 ? 8.767 9.002 -1.464 1.00 95.88 73 GLU A O 1
ATOM 590 N N . SER A 1 74 ? 9.793 8.044 0.285 1.00 95.81 74 SER A N 1
ATOM 591 C CA . SER A 1 74 ? 11.029 7.708 -0.438 1.00 95.81 74 SER A CA 1
ATOM 592 C C . SER A 1 74 ? 10.777 6.860 -1.691 1.00 95.81 74 SER A C 1
ATOM 594 O O . SER A 1 74 ? 11.405 7.073 -2.739 1.00 95.81 74 SER A O 1
ATOM 596 N N . LEU A 1 75 ? 9.840 5.911 -1.610 1.00 97.25 75 LEU A N 1
ATOM 597 C CA . LEU A 1 75 ? 9.421 5.100 -2.747 1.00 97.25 75 LEU A CA 1
ATOM 598 C C . LEU A 1 75 ? 8.600 5.920 -3.748 1.00 97.25 75 LEU A C 1
ATOM 600 O O . LEU A 1 75 ? 8.857 5.834 -4.946 1.00 97.25 75 LEU A O 1
ATOM 604 N N . CYS A 1 76 ? 7.678 6.767 -3.285 1.00 95.25 76 CYS A N 1
ATOM 605 C CA . CYS A 1 76 ? 6.903 7.656 -4.151 1.00 95.25 76 CYS A CA 1
ATOM 606 C C . CYS A 1 76 ? 7.822 8.581 -4.968 1.00 95.25 76 CYS A C 1
ATOM 608 O O . CYS A 1 76 ? 7.690 8.660 -6.191 1.00 95.25 76 CYS A O 1
ATOM 610 N N . HIS A 1 77 ? 8.828 9.188 -4.329 1.00 93.88 77 HIS A N 1
ATOM 611 C CA . HIS A 1 77 ? 9.853 9.980 -5.015 1.00 93.88 77 HIS A CA 1
ATOM 612 C C . HIS A 1 77 ? 10.691 9.151 -5.993 1.00 93.88 77 HIS A C 1
ATOM 614 O O . HIS A 1 77 ? 10.998 9.632 -7.083 1.00 93.88 77 HIS A O 1
ATOM 620 N N . ARG A 1 78 ? 11.047 7.902 -5.650 1.00 96.06 78 ARG A N 1
ATOM 621 C CA . ARG A 1 78 ? 11.768 7.015 -6.580 1.00 96.06 78 ARG A CA 1
ATOM 622 C C . ARG A 1 78 ? 10.943 6.751 -7.838 1.00 96.06 78 ARG A C 1
ATOM 624 O O . ARG A 1 78 ? 11.483 6.868 -8.933 1.00 96.06 78 ARG A O 1
ATOM 631 N N . LEU A 1 79 ? 9.658 6.432 -7.687 1.00 94.69 79 LEU A N 1
ATOM 632 C CA . LEU A 1 79 ? 8.759 6.175 -8.815 1.00 94.69 79 LEU A CA 1
ATOM 633 C C . LEU A 1 79 ? 8.493 7.442 -9.638 1.00 94.69 79 LEU A C 1
ATOM 635 O O . LEU A 1 79 ? 8.432 7.372 -10.861 1.00 94.69 79 LEU A O 1
ATOM 639 N N . LYS A 1 80 ? 8.418 8.615 -8.993 1.00 92.44 80 LYS A N 1
ATOM 640 C CA . LYS A 1 80 ? 8.385 9.915 -9.684 1.00 92.44 80 LYS A CA 1
ATOM 641 C C . LYS A 1 80 ? 9.601 10.100 -10.578 1.00 92.44 80 LYS A C 1
ATOM 643 O O . LYS A 1 80 ? 9.454 10.289 -11.780 1.00 92.44 80 LYS A O 1
ATOM 648 N N . HIS A 1 81 ? 10.784 9.971 -9.989 1.00 93.38 81 HIS A N 1
ATOM 649 C CA . HIS A 1 81 ? 12.037 10.117 -10.711 1.00 93.38 81 HIS A CA 1
ATOM 650 C C . HIS A 1 81 ? 12.167 9.091 -11.838 1.00 93.38 81 HIS A C 1
ATOM 652 O O . HIS A 1 81 ? 12.748 9.392 -12.875 1.00 93.38 81 HIS A O 1
ATOM 658 N N . PHE A 1 82 ? 11.642 7.880 -11.647 1.00 93.00 82 PHE A N 1
ATOM 659 C CA . PHE A 1 82 ? 11.641 6.868 -12.694 1.00 93.00 82 PHE A CA 1
ATOM 660 C C . PHE A 1 82 ? 10.755 7.277 -13.877 1.00 93.00 82 PHE A C 1
ATOM 662 O O . PHE A 1 82 ? 11.208 7.224 -15.016 1.00 93.00 82 PHE A O 1
ATOM 669 N N . ASN A 1 83 ? 9.539 7.765 -13.617 1.00 89.69 83 ASN A N 1
ATOM 670 C CA . ASN A 1 83 ? 8.641 8.244 -14.671 1.00 89.69 83 ASN A CA 1
ATOM 671 C C . ASN A 1 83 ? 9.230 9.424 -15.455 1.00 89.69 83 ASN A C 1
ATOM 673 O O . ASN A 1 83 ? 9.122 9.457 -16.677 1.00 89.69 83 ASN A O 1
ATOM 677 N N . GLU A 1 84 ? 9.857 10.379 -14.765 1.00 89.75 84 GLU A N 1
ATOM 678 C CA . GLU A 1 84 ? 10.461 11.570 -15.383 1.00 89.75 84 GLU A CA 1
ATOM 679 C C . GLU A 1 84 ? 11.676 11.233 -16.262 1.00 89.75 84 GLU A C 1
ATOM 681 O O . GLU A 1 84 ? 11.957 11.949 -17.218 1.00 89.75 84 GLU A O 1
ATOM 686 N N . ASN A 1 85 ? 12.366 10.129 -15.967 1.00 91.38 85 ASN A N 1
ATOM 687 C CA . ASN A 1 85 ? 13.634 9.752 -16.595 1.00 91.38 85 ASN A CA 1
ATOM 688 C C . ASN A 1 85 ? 13.562 8.378 -17.276 1.00 91.38 85 ASN A C 1
ATOM 690 O O . ASN A 1 85 ? 14.565 7.677 -17.394 1.00 91.38 85 ASN A O 1
ATOM 694 N N . VAL A 1 86 ? 12.377 7.956 -17.721 1.00 88.94 86 VAL A N 1
ATOM 695 C CA . VAL A 1 86 ? 12.193 6.604 -18.270 1.00 88.94 86 VAL A CA 1
ATOM 696 C C . VAL A 1 86 ? 13.044 6.339 -19.519 1.00 88.94 86 VAL A C 1
ATOM 698 O O . VAL A 1 86 ? 13.444 5.204 -19.771 1.00 88.94 86 VAL A O 1
ATOM 701 N N . ASN A 1 87 ? 13.380 7.395 -20.264 1.00 89.56 87 ASN A N 1
ATOM 702 C CA . ASN A 1 87 ? 14.206 7.320 -21.471 1.00 89.56 87 ASN A CA 1
ATOM 703 C C . ASN A 1 87 ? 15.709 7.143 -21.181 1.00 89.56 87 ASN A C 1
ATOM 705 O O . ASN A 1 87 ? 16.459 6.835 -22.101 1.00 89.56 87 ASN A O 1
ATOM 709 N N . GLU A 1 88 ? 16.149 7.290 -19.927 1.00 92.44 88 GLU A N 1
ATOM 710 C CA . GLU A 1 88 ? 17.559 7.123 -19.536 1.00 92.44 88 GLU A CA 1
ATOM 711 C C . GLU A 1 88 ? 17.999 5.651 -19.498 1.00 92.44 88 GLU A C 1
ATOM 713 O O . GLU A 1 88 ? 19.184 5.348 -19.372 1.00 92.44 88 GLU A O 1
ATOM 718 N N . GLY A 1 89 ? 17.055 4.706 -19.568 1.00 91.50 89 GLY A N 1
ATOM 719 C CA . GLY A 1 89 ? 17.365 3.277 -19.619 1.00 91.50 89 GLY A CA 1
ATOM 720 C C . GLY A 1 89 ? 17.956 2.700 -18.327 1.00 91.50 89 GLY A C 1
ATOM 721 O O . GLY A 1 89 ? 18.366 1.547 -18.320 1.00 91.50 89 GLY A O 1
ATOM 722 N N . TRP A 1 90 ? 17.958 3.437 -17.209 1.00 94.88 90 TRP A N 1
ATOM 723 C CA . TRP A 1 90 ? 18.545 2.992 -15.932 1.00 94.88 90 TRP A CA 1
ATOM 724 C C . TRP A 1 90 ? 17.938 1.714 -15.336 1.00 94.88 90 TRP A C 1
ATOM 726 O O . TRP A 1 90 ? 18.511 1.142 -14.409 1.00 94.88 90 TRP A O 1
ATOM 736 N N . MET A 1 91 ? 16.770 1.295 -15.826 1.00 96.06 91 MET A N 1
ATOM 737 C CA . MET A 1 91 ? 16.116 0.049 -15.426 1.00 96.06 91 MET A CA 1
ATOM 738 C C . MET A 1 91 ? 16.382 -1.115 -16.394 1.00 96.06 91 MET A C 1
ATOM 740 O O . MET A 1 91 ? 16.053 -2.239 -16.039 1.00 96.06 91 MET A O 1
ATOM 744 N N . ASP A 1 92 ? 16.950 -0.882 -17.586 1.00 96.19 92 ASP A N 1
ATOM 745 C CA . ASP A 1 92 ? 17.318 -1.924 -18.563 1.00 96.19 92 ASP A CA 1
ATOM 746 C C . ASP A 1 92 ? 18.722 -2.461 -18.260 1.00 96.19 92 ASP A C 1
ATOM 748 O O . ASP A 1 92 ? 19.725 -2.010 -18.816 1.00 96.19 92 ASP A O 1
ATOM 752 N N . VAL A 1 93 ? 18.793 -3.411 -17.328 1.00 96.62 93 VAL A N 1
ATOM 753 C CA . VAL A 1 93 ? 20.056 -3.989 -16.843 1.00 96.62 93 VAL A CA 1
ATOM 754 C C . VAL A 1 93 ? 20.360 -5.349 -17.466 1.00 96.62 93 VAL A C 1
ATOM 756 O O . VAL A 1 93 ? 21.419 -5.913 -17.202 1.00 96.62 93 VAL A O 1
ATOM 759 N N . LYS A 1 94 ? 19.459 -5.881 -18.303 1.00 96.00 94 LYS A N 1
ATOM 760 C CA . LYS A 1 94 ? 19.665 -7.090 -19.124 1.00 96.00 94 LYS A CA 1
ATOM 761 C C . LYS A 1 94 ? 20.118 -8.306 -18.308 1.00 96.00 94 LYS A C 1
ATOM 763 O O . LYS A 1 94 ? 20.975 -9.074 -18.742 1.00 96.00 94 LYS A O 1
ATOM 768 N N . GLY A 1 95 ? 19.541 -8.478 -17.121 1.00 95.62 95 GLY A N 1
ATOM 769 C CA . GLY A 1 95 ? 19.880 -9.559 -16.193 1.00 95.62 95 GLY A CA 1
ATOM 770 C C . GLY A 1 95 ? 21.072 -9.292 -15.266 1.00 95.62 95 GLY A C 1
ATOM 771 O O . GLY A 1 95 ? 21.345 -10.115 -14.395 1.00 95.62 95 GLY A O 1
ATOM 772 N N . GLU A 1 96 ? 21.773 -8.159 -15.384 1.00 95.88 96 GLU A N 1
ATOM 773 C CA . GLU A 1 96 ? 22.915 -7.813 -14.522 1.00 95.88 96 GLU A CA 1
ATOM 774 C C . GLU A 1 96 ? 22.474 -7.213 -13.169 1.00 95.88 96 GLU A C 1
ATOM 776 O O . GLU A 1 96 ? 22.799 -6.073 -12.821 1.00 95.88 96 GLU A O 1
ATOM 781 N N . TYR A 1 97 ? 21.720 -7.989 -12.384 1.00 95.56 97 TYR A N 1
ATOM 782 C CA . TYR A 1 97 ? 21.078 -7.531 -11.139 1.00 95.56 97 TYR A CA 1
ATOM 783 C C . TYR A 1 97 ? 22.040 -7.227 -9.990 1.00 95.56 97 TYR A C 1
ATOM 785 O O . TYR A 1 97 ? 21.676 -6.501 -9.068 1.00 95.56 97 TYR A O 1
ATOM 793 N N . THR A 1 98 ? 23.258 -7.761 -10.042 1.00 93.38 98 THR A N 1
ATOM 794 C CA . THR A 1 98 ? 24.270 -7.622 -8.985 1.00 93.38 98 THR A CA 1
ATOM 795 C C . THR A 1 98 ? 25.411 -6.677 -9.364 1.00 93.38 98 THR A C 1
ATOM 797 O O . THR A 1 98 ? 26.382 -6.550 -8.621 1.00 93.38 98 THR A O 1
ATOM 800 N N . ASN A 1 99 ? 25.341 -6.027 -10.529 1.00 90.88 99 ASN A N 1
ATOM 801 C CA . ASN A 1 99 ? 26.391 -5.128 -10.994 1.00 90.88 99 ASN A CA 1
ATOM 802 C C . ASN A 1 99 ? 26.263 -3.756 -10.309 1.00 90.88 99 ASN A C 1
ATOM 804 O O . ASN A 1 99 ? 25.256 -3.066 -10.466 1.00 90.88 99 ASN A O 1
ATOM 808 N N . SER A 1 100 ? 27.305 -3.325 -9.593 1.00 80.12 100 SER A N 1
ATOM 809 C CA . SER A 1 100 ? 27.325 -2.046 -8.865 1.00 80.12 100 SER A CA 1
ATOM 810 C C . SER A 1 100 ? 27.204 -0.813 -9.769 1.00 80.12 100 SER A C 1
ATOM 812 O O . SER A 1 100 ? 26.778 0.247 -9.312 1.00 80.12 100 SER A O 1
ATOM 814 N N . LYS A 1 101 ? 27.501 -0.939 -11.070 1.00 89.50 101 LYS A N 1
ATOM 815 C CA . LYS A 1 101 ? 27.253 0.128 -12.056 1.00 89.50 101 LYS A CA 1
ATOM 816 C C . LYS A 1 101 ? 25.759 0.408 -12.250 1.00 89.50 101 LYS A C 1
ATOM 818 O O . LYS A 1 101 ? 25.397 1.514 -12.641 1.00 89.50 101 LYS A O 1
ATOM 823 N N . ASN A 1 102 ? 24.895 -0.544 -11.901 1.00 94.12 102 ASN A N 1
ATOM 824 C CA . ASN A 1 102 ? 23.441 -0.444 -12.006 1.00 94.12 102 ASN A CA 1
ATOM 825 C C . ASN A 1 102 ? 22.801 0.094 -10.709 1.00 94.12 102 ASN A C 1
ATOM 827 O O . ASN A 1 102 ? 21.720 -0.338 -10.309 1.00 94.12 102 ASN A O 1
ATOM 831 N N . ALA A 1 103 ? 23.449 1.055 -10.039 1.00 94.38 103 ALA A N 1
ATOM 832 C CA . ALA A 1 103 ? 23.042 1.561 -8.722 1.00 94.38 103 ALA A CA 1
ATOM 833 C C . ALA A 1 103 ? 21.583 2.066 -8.666 1.00 94.38 103 ALA A C 1
ATOM 835 O O . ALA A 1 103 ? 20.891 1.912 -7.652 1.00 94.38 103 ALA A O 1
ATOM 836 N N . TYR A 1 104 ? 21.073 2.643 -9.761 1.00 96.75 104 TYR A N 1
ATOM 837 C CA . TYR A 1 104 ? 19.673 3.068 -9.842 1.00 96.75 104 TYR A CA 1
ATOM 838 C C . TYR A 1 104 ? 18.710 1.877 -9.746 1.00 96.75 104 TYR A C 1
ATOM 840 O O . TYR A 1 104 ? 17.788 1.903 -8.929 1.00 96.75 104 TYR A O 1
ATOM 848 N N . PHE A 1 105 ? 18.949 0.821 -10.527 1.00 97.56 105 PHE A N 1
ATOM 849 C CA . PHE A 1 105 ? 18.166 -0.413 -10.495 1.00 97.56 105 PHE A CA 1
ATOM 850 C C . PHE A 1 105 ? 18.263 -1.092 -9.125 1.00 97.56 105 PHE A C 1
ATOM 852 O O . PHE A 1 105 ? 17.239 -1.333 -8.487 1.00 97.56 105 PHE A O 1
ATOM 859 N N . VAL A 1 106 ? 19.487 -1.301 -8.628 1.00 97.00 106 VAL A N 1
ATOM 860 C CA . VAL A 1 106 ? 19.770 -1.958 -7.339 1.00 97.00 106 VAL A CA 1
ATOM 861 C C . VAL A 1 106 ? 19.042 -1.255 -6.189 1.00 97.00 106 VAL A C 1
ATOM 863 O O . VAL A 1 106 ? 18.321 -1.890 -5.418 1.00 97.00 106 VAL A O 1
ATOM 866 N N . SER A 1 107 ? 19.142 0.075 -6.111 1.00 96.94 107 SER A N 1
ATOM 867 C CA . SER A 1 107 ? 18.445 0.849 -5.077 1.00 96.94 107 SER A CA 1
ATOM 868 C C . SER A 1 107 ? 16.925 0.911 -5.276 1.00 96.94 107 SER A C 1
ATOM 870 O O . SER A 1 107 ? 16.190 1.095 -4.305 1.00 96.94 107 SER A O 1
ATOM 872 N N . THR A 1 108 ? 16.423 0.762 -6.505 1.00 97.75 108 THR A N 1
ATOM 873 C CA . THR A 1 108 ? 14.978 0.692 -6.785 1.00 97.75 108 THR A CA 1
ATOM 874 C C . THR A 1 108 ? 14.391 -0.637 -6.323 1.00 97.75 108 THR A C 1
ATOM 876 O O . THR A 1 108 ? 13.363 -0.628 -5.642 1.00 97.75 108 THR A O 1
ATOM 879 N N . VAL A 1 109 ? 15.074 -1.753 -6.610 1.00 97.56 109 VAL A N 1
ATOM 880 C CA . VAL A 1 109 ? 14.720 -3.086 -6.097 1.00 97.56 109 VAL A CA 1
ATOM 881 C C . VAL A 1 109 ? 14.650 -3.045 -4.573 1.00 97.56 109 VAL A C 1
ATOM 883 O O . VAL A 1 109 ? 13.599 -3.367 -4.021 1.00 97.56 109 VAL A O 1
ATOM 886 N N . TYR A 1 110 ? 15.701 -2.541 -3.911 1.00 97.44 110 TYR A N 1
ATOM 887 C CA . TYR A 1 110 ? 15.738 -2.415 -2.453 1.00 97.44 110 TYR A CA 1
ATOM 888 C C . TYR A 1 110 ? 14.578 -1.586 -1.892 1.00 97.44 110 TYR A C 1
ATOM 890 O O . TYR A 1 110 ? 13.913 -2.009 -0.953 1.00 97.44 110 TYR A O 1
ATOM 898 N N . ARG A 1 111 ? 14.300 -0.398 -2.449 1.00 97.88 111 ARG A N 1
ATOM 899 C CA . ARG A 1 111 ? 13.222 0.465 -1.929 1.00 97.88 111 ARG A CA 1
ATOM 900 C C . ARG A 1 111 ? 11.857 -0.213 -2.016 1.00 97.88 111 ARG A C 1
ATOM 902 O O . ARG A 1 111 ? 11.064 -0.083 -1.086 1.00 97.88 111 ARG A O 1
ATOM 909 N N . ILE A 1 112 ? 11.590 -0.933 -3.106 1.00 98.00 112 ILE A N 1
ATOM 910 C CA . ILE A 1 112 ? 10.341 -1.682 -3.275 1.00 98.00 112 ILE A CA 1
ATOM 911 C C . ILE A 1 112 ? 10.298 -2.869 -2.306 1.00 98.00 112 ILE A C 1
ATOM 913 O O . ILE A 1 112 ? 9.314 -3.027 -1.583 1.00 98.00 112 ILE A O 1
ATOM 917 N N . SER A 1 113 ? 11.354 -3.683 -2.239 1.00 97.44 113 SER A N 1
ATOM 918 C CA . SER A 1 113 ? 11.374 -4.860 -1.366 1.00 97.44 113 SER A CA 1
ATOM 919 C C . SER A 1 113 ? 11.319 -4.479 0.114 1.00 97.44 113 SER A C 1
ATOM 921 O O . SER A 1 113 ? 10.539 -5.071 0.856 1.00 97.44 113 SER A O 1
ATOM 923 N N . ALA A 1 114 ? 12.054 -3.450 0.543 1.00 96.81 114 ALA A N 1
ATOM 924 C CA . ALA A 1 114 ? 12.039 -2.950 1.916 1.00 96.81 114 ALA A CA 1
ATOM 925 C C . ALA A 1 114 ? 10.660 -2.398 2.301 1.00 96.81 114 ALA A C 1
ATOM 927 O O . ALA A 1 114 ? 10.171 -2.667 3.398 1.00 96.81 114 ALA A O 1
ATOM 928 N N . PHE A 1 115 ? 9.994 -1.676 1.393 1.00 97.81 115 PHE A N 1
ATOM 929 C CA . PHE A 1 115 ? 8.626 -1.202 1.604 1.00 97.81 115 PHE A CA 1
ATOM 930 C C . PHE A 1 115 ? 7.660 -2.359 1.895 1.00 97.81 115 PHE A C 1
ATOM 932 O O . PHE A 1 115 ? 6.904 -2.312 2.867 1.00 97.81 115 PHE A O 1
ATOM 939 N N . PHE A 1 116 ? 7.710 -3.426 1.097 1.00 97.75 116 PHE A N 1
ATOM 940 C CA . PHE A 1 116 ? 6.846 -4.588 1.302 1.00 97.75 116 PHE A CA 1
ATOM 941 C C . PHE A 1 116 ? 7.260 -5.458 2.493 1.00 97.75 116 PHE A C 1
ATOM 943 O O . PHE A 1 116 ? 6.385 -5.999 3.172 1.00 97.75 116 PHE A O 1
ATOM 950 N N . ALA A 1 117 ? 8.552 -5.538 2.814 1.00 96.75 117 ALA A N 1
ATOM 951 C CA . ALA A 1 117 ? 9.029 -6.171 4.041 1.00 96.75 117 ALA A CA 1
ATOM 952 C C . ALA A 1 117 ? 8.450 -5.465 5.281 1.00 96.75 117 ALA A C 1
ATOM 954 O O . ALA A 1 117 ? 8.002 -6.127 6.217 1.00 96.75 117 ALA A O 1
ATOM 955 N N . TRP A 1 118 ? 8.354 -4.129 5.255 1.00 95.75 118 TRP A N 1
ATOM 956 C CA . TRP A 1 118 ? 7.714 -3.346 6.319 1.00 95.75 118 TRP A CA 1
ATOM 957 C C . TRP A 1 118 ? 6.222 -3.622 6.436 1.00 95.75 118 TRP A C 1
ATOM 959 O O . TRP A 1 118 ? 5.723 -3.789 7.549 1.00 95.75 118 TRP A O 1
ATOM 969 N N . ILE A 1 119 ? 5.513 -3.747 5.311 1.00 95.94 119 ILE A N 1
ATOM 970 C CA . ILE A 1 119 ? 4.113 -4.186 5.332 1.00 95.94 119 ILE A CA 1
ATOM 971 C C . ILE A 1 119 ? 3.998 -5.559 6.004 1.00 95.94 119 ILE A C 1
ATOM 973 O O . ILE A 1 119 ? 3.168 -5.731 6.898 1.00 95.94 119 ILE A O 1
ATOM 977 N N . LYS A 1 120 ? 4.854 -6.515 5.626 1.00 95.00 120 LYS A N 1
ATOM 978 C CA . LYS A 1 120 ? 4.836 -7.868 6.190 1.00 95.00 120 LYS A CA 1
ATOM 979 C C . LYS A 1 120 ? 5.139 -7.873 7.688 1.00 95.00 120 LYS A C 1
ATOM 981 O O . LYS A 1 120 ? 4.495 -8.617 8.427 1.00 95.00 120 LYS A O 1
ATOM 986 N N . LYS A 1 121 ? 6.074 -7.033 8.144 1.00 93.44 121 LYS A N 1
ATOM 987 C CA . LYS A 1 121 ? 6.362 -6.847 9.571 1.00 93.44 121 LYS A CA 1
ATOM 988 C C . LYS A 1 121 ? 5.131 -6.339 10.324 1.00 93.44 121 LYS A C 1
ATOM 990 O O . LYS A 1 121 ? 4.703 -6.984 11.273 1.00 93.44 121 LYS A O 1
ATOM 995 N N . ILE A 1 122 ? 4.495 -5.271 9.837 1.00 92.62 122 ILE A N 1
ATOM 996 C CA . ILE A 1 122 ? 3.276 -4.721 10.454 1.00 92.62 122 ILE A CA 1
ATOM 997 C C . ILE A 1 122 ? 2.153 -5.773 10.489 1.00 92.62 122 ILE A C 1
ATOM 999 O O . ILE A 1 122 ? 1.443 -5.895 11.483 1.00 92.62 122 ILE A O 1
ATOM 1003 N N . GLU A 1 123 ? 1.983 -6.565 9.427 1.00 92.06 123 GLU A N 1
ATOM 1004 C CA . GLU A 1 123 ? 0.995 -7.651 9.409 1.00 92.06 123 GLU A CA 1
ATOM 1005 C C . GLU A 1 12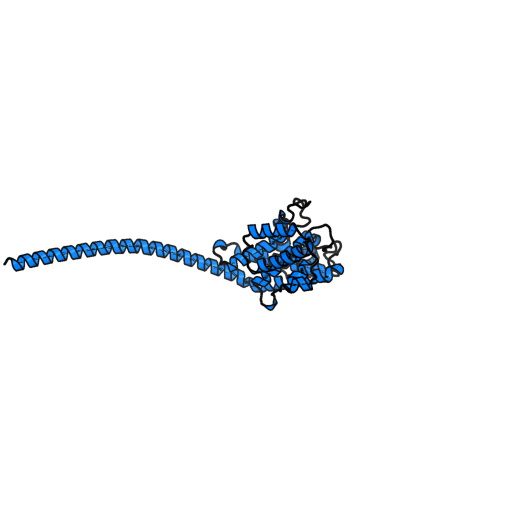3 ? 1.286 -8.744 10.449 1.00 92.06 123 GLU A C 1
ATOM 1007 O O . GLU A 1 123 ? 0.344 -9.230 11.080 1.00 92.06 123 GLU A O 1
ATOM 1012 N N . LYS A 1 124 ? 2.560 -9.109 10.658 1.00 90.88 124 LYS A N 1
ATOM 1013 C CA . LYS A 1 124 ? 2.973 -10.056 11.708 1.00 90.88 124 LYS A CA 1
ATOM 1014 C C . LYS A 1 124 ? 2.692 -9.496 13.103 1.00 90.88 124 LYS A C 1
ATOM 1016 O O . LYS A 1 124 ? 2.105 -10.203 13.920 1.00 90.88 124 LYS A O 1
ATOM 1021 N N . ASP A 1 125 ? 3.004 -8.225 13.340 1.00 89.19 125 ASP A N 1
ATOM 1022 C CA . ASP A 1 125 ? 2.783 -7.556 14.630 1.00 89.19 125 ASP A CA 1
ATOM 1023 C C . ASP A 1 125 ? 1.284 -7.450 14.986 1.00 89.19 125 ASP A C 1
ATOM 1025 O O . ASP A 1 125 ? 0.899 -7.430 16.156 1.00 89.19 125 ASP A O 1
ATOM 1029 N N . MET A 1 126 ? 0.406 -7.436 13.976 1.00 89.31 126 MET A N 1
ATOM 1030 C CA . MET A 1 126 ? -1.049 -7.375 14.153 1.00 89.31 126 MET A CA 1
ATOM 1031 C C . MET A 1 126 ? -1.750 -8.745 14.208 1.00 89.31 126 MET A C 1
ATOM 1033 O O . MET A 1 126 ? -2.968 -8.772 14.390 1.00 89.31 126 MET A O 1
ATOM 1037 N N . ILE A 1 127 ? -1.049 -9.876 14.051 1.00 86.88 127 ILE A N 1
ATOM 1038 C CA . ILE A 1 127 ? -1.681 -11.197 13.830 1.00 86.88 127 ILE A CA 1
ATOM 1039 C C . ILE A 1 127 ? -2.632 -11.638 14.956 1.00 86.88 127 ILE A C 1
ATOM 1041 O O . ILE A 1 127 ? -3.612 -12.336 14.702 1.00 86.88 127 ILE A O 1
ATOM 1045 N N . TYR A 1 128 ? -2.371 -11.205 16.191 1.00 83.12 128 TYR A N 1
ATOM 1046 C CA . TYR A 1 128 ? -3.165 -11.557 17.374 1.00 83.12 128 TYR A CA 1
ATOM 1047 C C . TYR A 1 128 ? -4.267 -10.539 17.706 1.00 83.12 128 TYR A C 1
ATOM 1049 O O . TYR A 1 128 ? -4.927 -10.668 18.738 1.00 83.12 128 TYR A O 1
ATOM 1057 N N . LEU A 1 129 ? -4.454 -9.510 16.874 1.00 86.38 129 LEU A N 1
ATOM 1058 C CA . LEU A 1 129 ? -5.402 -8.427 17.126 1.00 86.38 129 LEU A CA 1
ATOM 1059 C C . LEU A 1 129 ? -6.697 -8.627 16.341 1.00 86.38 129 LEU A C 1
ATOM 1061 O O . LEU A 1 129 ? -6.681 -8.907 15.139 1.00 86.38 129 LEU A O 1
ATOM 1065 N N . ASP A 1 130 ? -7.833 -8.393 16.999 1.00 84.50 130 ASP A N 1
ATOM 1066 C CA . ASP A 1 130 ? -9.119 -8.363 16.308 1.00 84.50 130 ASP A CA 1
ATOM 1067 C C . ASP A 1 130 ? -9.303 -7.024 15.578 1.00 84.50 130 ASP A C 1
ATOM 1069 O O . ASP A 1 130 ? -9.924 -6.073 16.065 1.00 84.50 130 ASP A O 1
ATOM 1073 N N . VAL A 1 131 ? -8.773 -6.956 14.356 1.00 83.44 131 VAL A N 1
ATOM 1074 C CA . VAL A 1 131 ? -8.894 -5.783 13.478 1.00 83.44 131 VAL A CA 1
ATOM 1075 C C . VAL A 1 131 ? -10.342 -5.446 13.099 1.00 83.44 131 VAL A C 1
ATOM 1077 O O . VAL A 1 131 ? -10.584 -4.365 12.558 1.00 83.44 131 VAL A O 1
ATOM 1080 N N . THR A 1 132 ? -11.328 -6.310 13.380 1.00 85.19 132 THR A N 1
ATOM 1081 C CA . THR A 1 132 ? -12.749 -5.972 13.175 1.00 85.19 132 THR A CA 1
ATOM 1082 C C . THR A 1 132 ? -13.247 -4.929 14.177 1.00 85.19 132 THR A C 1
ATOM 1084 O O . THR A 1 132 ? -14.194 -4.196 13.880 1.00 85.19 132 THR A O 1
ATOM 1087 N N . LEU A 1 133 ? -12.565 -4.798 15.319 1.00 87.50 133 LEU A N 1
ATOM 1088 C CA . LEU A 1 133 ? -12.861 -3.815 16.361 1.00 87.50 133 LEU A CA 1
ATOM 1089 C C . LEU A 1 133 ? -12.131 -2.483 16.160 1.00 87.50 133 LEU A C 1
ATOM 1091 O O . LEU A 1 133 ? -12.401 -1.530 16.899 1.00 87.50 133 LEU A O 1
ATOM 1095 N N . ALA A 1 134 ? -11.250 -2.395 15.159 1.00 87.56 134 ALA A N 1
ATOM 1096 C CA . ALA A 1 134 ? -10.479 -1.203 14.831 1.00 87.56 134 ALA A CA 1
ATOM 1097 C C . ALA A 1 134 ? -11.365 0.038 14.627 1.00 87.56 134 ALA A C 1
ATOM 1099 O O . ALA A 1 134 ? -12.536 -0.041 14.232 1.00 87.56 134 ALA A O 1
ATOM 1100 N N . THR A 1 135 ? -10.791 1.221 14.852 1.00 90.62 135 THR A N 1
ATOM 1101 C CA . THR A 1 135 ? -11.452 2.453 14.417 1.00 90.62 135 THR A CA 1
ATOM 1102 C C . THR A 1 135 ? -11.550 2.481 12.889 1.00 90.62 135 THR A C 1
ATOM 1104 O O . THR A 1 135 ? -10.846 1.765 12.175 1.00 90.62 135 THR A O 1
ATOM 1107 N N . LYS A 1 136 ? -12.429 3.327 12.347 1.00 91.00 136 LYS A N 1
ATOM 1108 C CA . LYS A 1 136 ? -12.578 3.467 10.890 1.00 91.00 136 LYS A CA 1
ATOM 1109 C C . LYS A 1 136 ? -11.266 3.879 10.209 1.00 91.00 136 LYS A C 1
ATOM 1111 O O . LYS A 1 136 ? -11.011 3.446 9.089 1.00 91.00 136 LYS A O 1
ATOM 1116 N N . GLU A 1 137 ? -10.477 4.727 10.863 1.00 90.62 137 GLU A N 1
ATOM 1117 C CA . GLU A 1 137 ? -9.199 5.220 10.348 1.00 90.62 137 GLU A CA 1
ATOM 1118 C C . GLU A 1 137 ? -8.139 4.114 10.321 1.00 90.62 137 GLU A C 1
ATOM 1120 O O . GLU A 1 137 ? -7.540 3.880 9.268 1.00 90.62 137 GLU A O 1
ATOM 1125 N N . ASP A 1 138 ? -7.994 3.380 11.426 1.00 91.56 138 ASP A N 1
ATOM 1126 C CA . ASP A 1 138 ? -7.070 2.244 11.540 1.00 91.56 138 ASP A CA 1
ATOM 1127 C C . ASP A 1 138 ? -7.439 1.131 10.552 1.00 91.56 138 ASP A C 1
ATOM 1129 O O . ASP A 1 138 ? -6.583 0.579 9.861 1.00 91.56 138 ASP A O 1
ATOM 1133 N N . LEU A 1 139 ? -8.736 0.843 10.400 1.00 92.62 139 LEU A N 1
ATOM 1134 C CA . LEU A 1 139 ? -9.213 -0.143 9.435 1.00 92.62 139 LEU A CA 1
ATOM 1135 C C . LEU A 1 139 ? -8.849 0.245 7.996 1.00 92.62 139 LEU A C 1
ATOM 1137 O O . LEU A 1 139 ? -8.506 -0.626 7.196 1.00 92.62 139 LEU A O 1
ATOM 1141 N N . TYR A 1 140 ? -8.931 1.530 7.636 1.00 94.94 140 TYR A N 1
ATOM 1142 C CA . TYR A 1 140 ? -8.479 1.974 6.318 1.00 94.94 140 TYR A CA 1
ATOM 1143 C C . TYR A 1 140 ? -6.969 1.836 6.155 1.00 94.94 140 TYR A C 1
ATOM 1145 O O . TYR A 1 140 ? -6.538 1.433 5.078 1.00 94.94 140 TYR A O 1
ATOM 1153 N N . PHE A 1 141 ? -6.187 2.087 7.205 1.00 94.56 141 PHE A N 1
ATOM 1154 C CA . PHE A 1 141 ? -4.739 1.916 7.166 1.00 94.56 141 PHE A CA 1
ATOM 1155 C C . PHE A 1 141 ? -4.392 0.451 6.874 1.00 94.56 141 PHE A C 1
ATOM 1157 O O . PHE A 1 141 ? -3.711 0.158 5.894 1.00 94.56 141 PHE A O 1
ATOM 1164 N N . VAL A 1 142 ? -4.979 -0.485 7.628 1.00 94.06 142 VAL A N 1
ATOM 1165 C CA . VAL A 1 142 ? -4.820 -1.934 7.404 1.00 94.06 142 VAL A CA 1
ATOM 1166 C C . VAL A 1 142 ? -5.269 -2.341 5.996 1.00 94.06 142 VAL A C 1
ATOM 1168 O O . VAL A 1 142 ? -4.634 -3.171 5.344 1.00 94.06 142 VAL A O 1
ATOM 1171 N N . LYS A 1 143 ? -6.354 -1.755 5.478 1.00 95.50 143 LYS A N 1
ATOM 1172 C CA . LYS A 1 143 ? -6.788 -2.018 4.100 1.00 95.50 143 LYS A CA 1
ATOM 1173 C C . LYS A 1 143 ? -5.819 -1.477 3.056 1.00 95.50 143 LYS A C 1
ATOM 1175 O O . LYS A 1 143 ? -5.675 -2.132 2.029 1.00 95.50 143 LYS A O 1
ATOM 1180 N N . TYR A 1 144 ? -5.167 -0.338 3.287 1.00 97.00 144 TYR A N 1
ATOM 1181 C CA . TYR A 1 144 ? -4.116 0.156 2.398 1.00 97.00 144 TYR A CA 1
ATOM 1182 C C . TYR A 1 144 ? -2.934 -0.808 2.346 1.00 97.00 144 TYR A C 1
ATOM 1184 O O . TYR A 1 144 ? -2.518 -1.152 1.245 1.00 97.00 144 TYR A O 1
ATOM 1192 N N . LEU A 1 145 ? -2.464 -1.315 3.493 1.00 95.62 145 LEU A N 1
ATOM 1193 C CA . LEU A 1 145 ? -1.391 -2.322 3.547 1.00 95.62 145 LEU A CA 1
ATOM 1194 C C . LEU A 1 145 ? -1.707 -3.542 2.666 1.00 95.62 145 LEU A C 1
ATOM 1196 O O . LEU A 1 145 ? -0.865 -4.012 1.901 1.00 95.62 145 LEU A O 1
ATOM 1200 N N . LYS A 1 146 ? -2.959 -4.015 2.713 1.00 95.62 146 LYS A N 1
ATOM 1201 C CA . LYS A 1 146 ? -3.435 -5.112 1.857 1.00 95.62 146 LYS A CA 1
ATOM 1202 C C . LYS A 1 146 ? -3.573 -4.701 0.393 1.00 95.62 146 LYS A C 1
ATOM 1204 O O . LYS A 1 146 ? -3.211 -5.468 -0.491 1.00 95.62 146 LYS A O 1
ATOM 1209 N N . LEU A 1 147 ? -4.108 -3.511 0.125 1.00 97.19 147 LEU A N 1
ATOM 1210 C CA . LEU A 1 147 ? -4.344 -3.016 -1.232 1.00 97.19 147 LEU A CA 1
ATOM 1211 C C . LEU A 1 147 ? -3.026 -2.823 -1.992 1.00 97.19 147 LEU A C 1
ATOM 1213 O O . LEU A 1 147 ? -2.937 -3.222 -3.146 1.00 97.19 147 LEU A O 1
ATOM 1217 N N . LEU A 1 148 ? -2.004 -2.269 -1.335 1.00 97.12 148 LEU A N 1
ATOM 1218 C CA . LEU A 1 148 ? -0.668 -2.065 -1.899 1.00 97.12 148 LEU A CA 1
ATOM 1219 C C . LEU A 1 148 ? -0.048 -3.383 -2.389 1.00 97.12 148 LEU A C 1
ATOM 1221 O O . LEU A 1 148 ? 0.505 -3.423 -3.483 1.00 97.12 148 LEU A O 1
ATOM 1225 N N . GLN A 1 149 ? -0.194 -4.467 -1.621 1.00 96.44 149 GLN A N 1
ATOM 1226 C CA . GLN A 1 149 ? 0.242 -5.808 -2.033 1.00 96.44 149 GLN A CA 1
ATOM 1227 C C . GLN A 1 149 ? -0.642 -6.384 -3.148 1.00 96.44 149 GLN A C 1
ATOM 1229 O O . GLN A 1 149 ? -0.146 -6.984 -4.101 1.00 96.44 149 GLN A O 1
ATOM 1234 N N . LEU A 1 150 ? -1.962 -6.196 -3.045 1.00 95.75 150 LEU A N 1
ATOM 1235 C CA . LEU A 1 150 ? -2.921 -6.721 -4.017 1.00 95.75 150 LEU A CA 1
ATOM 1236 C C . LEU A 1 150 ? -2.728 -6.138 -5.413 1.00 95.75 150 LEU A C 1
ATOM 1238 O O . LEU A 1 150 ? -2.934 -6.870 -6.372 1.00 95.75 150 LEU A O 1
ATOM 1242 N N . VAL A 1 151 ? -2.277 -4.889 -5.554 1.00 95.50 151 VAL A N 1
ATOM 1243 C CA . VAL A 1 151 ? -1.964 -4.327 -6.879 1.00 95.50 151 VAL A CA 1
ATOM 1244 C C . VAL A 1 151 ? -0.962 -5.199 -7.644 1.00 95.50 151 VAL A C 1
ATOM 1246 O O . VAL A 1 151 ? -1.097 -5.372 -8.848 1.00 95.50 151 VAL A O 1
ATOM 1249 N N . PHE A 1 152 ? -0.002 -5.802 -6.949 1.00 95.69 152 PHE A N 1
ATOM 1250 C CA . PHE A 1 152 ? 1.010 -6.663 -7.553 1.00 95.69 152 PHE A CA 1
ATOM 1251 C C . PHE A 1 152 ? 0.583 -8.128 -7.700 1.00 95.69 152 PHE A C 1
ATOM 1253 O O . PHE A 1 152 ? 1.176 -8.857 -8.493 1.00 95.69 152 PHE A O 1
ATOM 1260 N N . CYS A 1 153 ? -0.416 -8.574 -6.935 1.00 94.94 153 CYS A N 1
ATOM 1261 C CA . CYS A 1 153 ? -0.765 -9.994 -6.827 1.00 94.94 153 CYS A CA 1
ATOM 1262 C C . CYS A 1 153 ? -2.132 -10.363 -7.422 1.00 94.94 153 CYS A C 1
ATOM 1264 O O . CYS A 1 153 ? -2.400 -11.538 -7.676 1.00 94.94 153 CYS A O 1
ATOM 1266 N N . ASP A 1 154 ? -3.030 -9.395 -7.603 1.00 91.12 154 ASP A N 1
ATOM 1267 C CA . ASP A 1 154 ? -4.403 -9.637 -8.035 1.00 91.12 154 ASP A CA 1
ATOM 1268 C C . ASP A 1 154 ? -4.475 -9.806 -9.557 1.00 91.12 154 ASP A C 1
ATOM 1270 O O . ASP A 1 154 ? -4.504 -8.843 -10.325 1.00 91.12 154 ASP A O 1
ATOM 1274 N N . HIS A 1 155 ? -4.562 -11.058 -10.004 1.00 90.56 155 HIS A N 1
ATOM 1275 C CA . HIS A 1 155 ? -4.688 -11.374 -11.424 1.00 90.56 155 HIS A CA 1
ATOM 1276 C C . HIS A 1 155 ? -5.987 -10.834 -12.058 1.00 90.56 155 HIS A C 1
ATOM 1278 O O . HIS A 1 155 ? -6.125 -10.872 -13.283 1.00 90.56 155 HIS A O 1
ATOM 1284 N N . SER A 1 156 ? -6.974 -10.384 -11.267 1.00 91.31 156 SER A N 1
ATOM 1285 C CA . SER A 1 156 ? -8.204 -9.793 -11.813 1.00 91.31 156 SER A CA 1
ATOM 1286 C C . SER A 1 156 ? -7.970 -8.421 -12.448 1.00 91.31 156 SER A C 1
ATOM 1288 O O . SER A 1 156 ? -8.777 -7.987 -13.266 1.00 91.31 156 SER A O 1
ATOM 1290 N N . LEU A 1 157 ? -6.819 -7.782 -12.193 1.00 91.06 157 LEU A N 1
ATOM 1291 C CA . LEU A 1 157 ? -6.396 -6.586 -12.929 1.00 91.06 157 LEU A CA 1
ATOM 1292 C C . LEU A 1 157 ? -6.289 -6.833 -14.443 1.00 91.06 157 LEU A C 1
ATOM 1294 O O . LEU A 1 157 ? -6.556 -5.928 -15.233 1.00 91.06 157 LEU A O 1
ATOM 1298 N N . PHE A 1 158 ? -5.993 -8.069 -14.851 1.00 91.62 158 PHE A N 1
ATOM 1299 C CA . PHE A 1 158 ? -5.838 -8.466 -16.254 1.00 91.62 158 PHE A CA 1
ATOM 1300 C C . PHE A 1 158 ? -7.120 -9.052 -16.869 1.00 91.62 158 PHE A C 1
ATOM 1302 O O . PHE A 1 158 ? -7.080 -9.570 -17.986 1.00 91.62 158 PHE A O 1
ATOM 1309 N N . ASP A 1 159 ? -8.263 -9.006 -16.175 1.00 90.56 159 ASP A N 1
ATOM 1310 C CA . ASP A 1 159 ? -9.531 -9.504 -16.717 1.00 90.56 159 ASP A CA 1
ATOM 1311 C C . ASP A 1 159 ? -9.886 -8.790 -18.033 1.00 90.56 159 ASP A C 1
ATOM 1313 O O . ASP A 1 159 ? -9.873 -7.563 -18.119 1.00 90.56 159 ASP A O 1
ATOM 1317 N N . GLY A 1 160 ? -10.180 -9.577 -19.073 1.00 87.81 160 GLY A N 1
ATOM 1318 C CA . GLY A 1 160 ? -10.473 -9.096 -20.428 1.00 87.81 160 GLY A CA 1
ATOM 1319 C C . GLY A 1 160 ? -9.248 -8.819 -21.312 1.00 87.81 160 GLY A C 1
ATOM 1320 O O . GLY A 1 160 ? -9.417 -8.537 -22.497 1.00 87.81 160 GLY A O 1
ATOM 1321 N N . TYR A 1 161 ? -8.025 -8.971 -20.795 1.00 87.75 161 TYR A N 1
ATOM 1322 C CA . TYR A 1 161 ? -6.800 -8.974 -21.599 1.00 87.75 161 TYR A CA 1
ATOM 1323 C C . TYR A 1 161 ? -6.393 -10.396 -22.013 1.00 87.75 161 TYR A C 1
ATOM 1325 O O . TYR A 1 161 ? -6.737 -11.383 -21.361 1.00 87.75 161 TYR A O 1
ATOM 1333 N N . LYS A 1 162 ? -5.601 -10.509 -23.089 1.00 86.69 162 LYS A N 1
ATOM 1334 C CA . LYS A 1 162 ? -4.949 -11.767 -23.502 1.00 86.69 162 LYS A CA 1
ATOM 1335 C C . LYS A 1 162 ? -3.725 -12.048 -22.616 1.00 86.69 162 LYS A C 1
ATOM 1337 O O . LYS A 1 162 ? -2.594 -12.037 -23.091 1.00 86.69 162 LYS A O 1
ATOM 1342 N N . TYR A 1 163 ? -3.960 -12.244 -21.323 1.00 86.75 163 TYR A N 1
ATOM 1343 C CA . TYR A 1 163 ? -2.931 -12.492 -20.314 1.00 86.75 163 TYR A CA 1
ATOM 1344 C C . TYR A 1 163 ? -3.114 -13.881 -19.693 1.00 86.75 163 TYR A C 1
ATOM 1346 O O . TYR A 1 163 ? -4.202 -14.206 -19.212 1.00 86.75 163 TYR A O 1
ATOM 1354 N N . ASP A 1 164 ? -2.057 -14.697 -19.687 1.00 85.56 164 ASP A N 1
ATOM 1355 C CA . ASP A 1 164 ? -2.087 -16.005 -19.034 1.00 85.56 164 ASP A CA 1
ATOM 1356 C C . ASP A 1 164 ? -1.816 -15.865 -17.532 1.00 85.56 164 ASP A C 1
ATOM 1358 O O . ASP A 1 164 ? -0.701 -15.589 -17.087 1.00 85.56 164 ASP A O 1
ATOM 1362 N N . LYS A 1 165 ? -2.871 -16.073 -16.746 1.00 84.50 165 LYS A N 1
ATOM 1363 C CA . LYS A 1 165 ? -2.866 -15.933 -15.287 1.00 84.50 165 LYS A CA 1
ATOM 1364 C C . LYS A 1 165 ? -2.123 -17.067 -14.578 1.00 84.50 165 LYS A C 1
ATOM 1366 O O . LYS A 1 165 ? -1.791 -16.910 -13.408 1.00 84.50 165 LYS A O 1
ATOM 1371 N N . ASN A 1 166 ? -1.841 -18.175 -15.265 1.00 86.50 166 ASN A N 1
ATOM 1372 C CA . ASN A 1 166 ? -1.074 -19.287 -14.700 1.00 86.50 166 ASN A CA 1
ATOM 1373 C C . ASN A 1 166 ? 0.435 -19.007 -14.684 1.00 86.50 166 ASN A C 1
ATOM 1375 O O . ASN A 1 166 ? 1.180 -19.712 -14.004 1.00 86.50 166 ASN A O 1
ATOM 1379 N N . TYR A 1 167 ? 0.886 -17.963 -15.386 1.00 86.50 167 TYR A N 1
ATOM 1380 C CA . TYR A 1 167 ? 2.278 -17.531 -15.388 1.00 86.50 167 TYR A CA 1
ATOM 1381 C C . TYR A 1 167 ? 2.404 -16.141 -14.756 1.00 86.50 167 TYR A C 1
ATOM 1383 O O . TYR A 1 167 ? 1.804 -15.158 -15.200 1.00 86.50 167 TYR A O 1
ATOM 1391 N N . ALA A 1 168 ? 3.223 -16.049 -13.709 1.00 85.25 168 ALA A N 1
ATOM 1392 C CA . ALA A 1 168 ? 3.528 -14.820 -12.975 1.00 85.25 168 ALA A CA 1
ATOM 1393 C C . ALA A 1 168 ? 4.507 -13.922 -13.756 1.00 85.25 168 ALA A C 1
ATOM 1395 O O . ALA A 1 168 ? 5.637 -13.688 -13.334 1.00 85.25 168 ALA A O 1
ATOM 1396 N N . ARG A 1 169 ? 4.095 -13.480 -14.952 1.00 88.62 169 ARG A N 1
ATOM 1397 C CA . ARG A 1 169 ? 4.893 -12.599 -15.811 1.00 88.62 169 ARG A CA 1
ATOM 1398 C C . ARG A 1 169 ? 4.727 -11.138 -15.406 1.00 88.62 169 ARG A C 1
ATOM 1400 O O . ARG A 1 169 ? 5.718 -10.472 -15.152 1.00 88.62 169 ARG A O 1
ATOM 1407 N N . ASP A 1 170 ? 3.495 -10.640 -15.345 1.00 91.38 170 ASP A N 1
ATOM 1408 C CA . ASP A 1 170 ? 3.204 -9.227 -15.044 1.00 91.38 170 ASP A CA 1
ATOM 1409 C C . ASP A 1 170 ? 2.521 -9.044 -13.677 1.00 91.38 170 ASP A C 1
ATOM 1411 O O . ASP A 1 170 ? 2.070 -7.955 -13.342 1.00 91.38 170 ASP A O 1
ATOM 1415 N N . HIS A 1 171 ? 2.470 -10.110 -12.879 1.00 93.94 171 HIS A N 1
ATOM 1416 C CA . HIS A 1 171 ? 2.003 -10.126 -11.495 1.00 93.94 171 HIS A CA 1
ATOM 1417 C C . HIS A 1 171 ? 2.830 -11.133 -10.696 1.00 93.94 171 HIS A C 1
ATOM 1419 O O . HIS A 1 171 ? 3.594 -11.910 -11.274 1.00 93.94 171 HIS A O 1
ATOM 1425 N N . PHE A 1 172 ? 2.619 -11.177 -9.384 1.00 95.88 172 PHE A N 1
ATOM 1426 C CA . PHE A 1 172 ? 3.203 -12.189 -8.514 1.00 95.88 172 PHE A CA 1
ATOM 1427 C C . PHE A 1 172 ? 2.136 -13.077 -7.886 1.00 95.88 172 PHE A C 1
ATOM 1429 O O . PHE A 1 172 ? 1.094 -12.610 -7.431 1.00 95.88 172 PHE A O 1
ATOM 1436 N N . PHE A 1 173 ? 2.429 -14.369 -7.761 1.00 94.81 173 PHE A N 1
ATOM 1437 C CA . PHE A 1 173 ? 1.674 -15.198 -6.831 1.00 94.81 173 PHE A CA 1
ATOM 1438 C C . PHE A 1 173 ? 1.964 -14.747 -5.404 1.00 94.81 173 PHE A C 1
ATOM 1440 O O . PHE A 1 173 ? 3.124 -14.593 -5.023 1.00 94.81 173 PHE A O 1
ATOM 1447 N N . ARG A 1 174 ? 0.906 -14.588 -4.606 1.00 93.38 174 ARG A N 1
ATOM 1448 C CA . ARG A 1 174 ? 0.983 -14.015 -3.259 1.00 93.38 174 ARG A CA 1
ATOM 1449 C C . ARG A 1 174 ? 2.051 -14.666 -2.376 1.00 93.38 174 ARG A C 1
ATOM 1451 O O . ARG A 1 174 ? 2.880 -13.959 -1.824 1.00 93.38 174 ARG A O 1
ATOM 1458 N N . ASN A 1 175 ? 2.077 -15.996 -2.288 1.00 93.69 175 ASN A N 1
ATOM 1459 C CA . ASN A 1 175 ? 3.046 -16.698 -1.437 1.00 93.69 175 ASN A CA 1
ATOM 1460 C C . ASN A 1 175 ? 4.494 -16.488 -1.904 1.00 93.69 175 ASN A C 1
ATOM 1462 O O . ASN A 1 175 ? 5.396 -16.371 -1.080 1.00 93.69 175 ASN A O 1
ATOM 1466 N N . ASN A 1 176 ? 4.716 -16.409 -3.220 1.00 93.94 176 ASN A N 1
ATOM 1467 C CA . ASN A 1 176 ? 6.041 -16.130 -3.765 1.00 93.94 176 ASN A CA 1
ATOM 1468 C C . ASN A 1 176 ? 6.443 -14.691 -3.444 1.00 93.94 176 ASN A C 1
ATOM 1470 O O . ASN A 1 176 ? 7.557 -14.468 -2.990 1.00 93.94 176 ASN A O 1
ATOM 1474 N N . PHE A 1 177 ? 5.527 -13.737 -3.619 1.00 95.56 177 PHE A N 1
ATOM 1475 C CA . PHE A 1 177 ? 5.755 -12.336 -3.277 1.00 95.56 177 PHE A CA 1
ATOM 1476 C C . PHE A 1 177 ? 6.112 -12.150 -1.802 1.00 95.56 177 PHE A C 1
ATOM 1478 O O . PHE A 1 177 ? 7.113 -11.511 -1.492 1.00 95.56 177 PHE A O 1
ATOM 1485 N N . GLU A 1 178 ? 5.346 -12.773 -0.904 1.00 94.19 178 GLU A N 1
ATOM 1486 C CA . GLU A 1 178 ? 5.611 -12.745 0.535 1.00 94.19 178 GLU A CA 1
ATOM 1487 C C . GLU A 1 178 ? 6.987 -13.345 0.861 1.00 94.19 178 GLU A C 1
ATOM 1489 O O . GLU A 1 178 ? 7.771 -12.707 1.559 1.00 94.19 178 GLU A O 1
ATOM 1494 N N . LYS A 1 179 ? 7.333 -14.505 0.287 1.00 94.62 179 LYS A N 1
ATOM 1495 C CA . LYS A 1 179 ? 8.651 -15.129 0.484 1.00 94.62 179 LYS A CA 1
ATOM 1496 C C . LYS A 1 179 ? 9.806 -14.240 0.003 1.00 94.62 179 LYS A C 1
ATOM 1498 O O . LYS A 1 179 ? 10.837 -14.194 0.667 1.00 94.62 179 LYS A O 1
ATOM 1503 N N . MET A 1 180 ? 9.646 -13.548 -1.130 1.00 95.44 180 MET A N 1
ATOM 1504 C CA . MET A 1 180 ? 10.672 -12.635 -1.651 1.00 95.44 180 MET A CA 1
ATOM 1505 C C . MET A 1 180 ? 10.956 -11.503 -0.662 1.00 95.44 180 MET A C 1
ATOM 1507 O O . MET A 1 180 ? 12.107 -11.213 -0.369 1.00 95.44 180 MET A O 1
ATOM 1511 N N . VAL A 1 181 ? 9.918 -10.857 -0.129 1.00 95.38 181 VAL A N 1
ATOM 1512 C CA . VAL A 1 181 ? 10.101 -9.677 0.734 1.00 95.38 181 VAL A CA 1
ATOM 1513 C C . VAL A 1 181 ? 10.489 -10.058 2.164 1.00 95.38 181 VAL A C 1
ATOM 1515 O O . VAL A 1 181 ? 11.149 -9.279 2.848 1.00 95.38 181 VAL A O 1
ATOM 1518 N N . GLU A 1 182 ? 10.144 -11.270 2.610 1.00 95.44 182 GLU A N 1
ATOM 1519 C CA . GLU A 1 182 ? 10.600 -11.815 3.892 1.00 95.44 182 GLU A CA 1
ATOM 1520 C C . GLU A 1 182 ? 12.113 -12.032 3.951 1.00 95.44 182 GLU A C 1
ATOM 1522 O O . GLU A 1 182 ? 12.664 -11.986 5.047 1.00 95.44 182 GLU A O 1
ATOM 1527 N N . SER A 1 183 ? 12.806 -12.191 2.816 1.00 95.50 183 SER A N 1
ATOM 1528 C CA . SER A 1 183 ? 14.265 -12.359 2.821 1.00 95.50 183 SER A CA 1
ATOM 1529 C C . SER A 1 183 ? 15.024 -11.111 3.286 1.00 95.50 183 SER A C 1
ATOM 1531 O O . SER A 1 183 ? 16.216 -11.203 3.554 1.00 95.50 183 SER A O 1
ATOM 1533 N N . LEU A 1 184 ? 14.362 -9.950 3.374 1.00 96.88 184 LEU A N 1
ATOM 1534 C CA . LEU A 1 184 ? 14.938 -8.729 3.948 1.00 96.88 184 LEU A CA 1
ATOM 1535 C C . LEU A 1 184 ? 14.747 -8.632 5.468 1.00 96.88 184 LEU A C 1
ATOM 1537 O O . LEU A 1 184 ? 15.258 -7.696 6.079 1.00 96.88 184 LEU A O 1
ATOM 1541 N N . ILE A 1 185 ? 13.985 -9.542 6.080 1.00 95.75 185 ILE A N 1
ATOM 1542 C CA . ILE A 1 185 ? 13.700 -9.520 7.516 1.00 95.75 185 ILE A CA 1
ATOM 1543 C C . ILE A 1 185 ? 14.684 -10.453 8.227 1.00 95.75 185 ILE A C 1
ATOM 1545 O O . ILE A 1 185 ? 14.582 -11.673 8.124 1.00 95.75 185 ILE A O 1
ATOM 1549 N N . ILE A 1 186 ? 15.613 -9.868 8.978 1.00 93.69 186 ILE A N 1
ATOM 1550 C CA . ILE A 1 186 ? 16.683 -10.547 9.712 1.00 93.69 186 ILE A CA 1
ATOM 1551 C C . ILE A 1 186 ? 16.542 -10.172 11.184 1.00 93.69 186 ILE A C 1
ATOM 1553 O O . ILE A 1 186 ? 16.509 -8.990 11.521 1.00 93.69 186 ILE A O 1
ATOM 1557 N N . ASP A 1 187 ? 16.409 -11.169 12.060 1.00 90.94 187 ASP A N 1
ATOM 1558 C CA . ASP A 1 187 ? 16.220 -10.970 13.506 1.00 90.94 187 ASP A CA 1
ATOM 1559 C C . ASP A 1 187 ? 15.115 -9.947 13.841 1.00 90.94 187 ASP A C 1
ATOM 1561 O O . ASP A 1 187 ? 15.288 -9.045 14.661 1.00 90.94 187 ASP A O 1
ATOM 1565 N N . ASP A 1 188 ? 13.971 -10.074 13.156 1.00 89.62 188 ASP A N 1
ATOM 1566 C CA . ASP A 1 188 ? 12.796 -9.191 13.266 1.00 89.62 188 ASP A CA 1
ATOM 1567 C C . ASP A 1 188 ? 13.026 -7.719 12.843 1.00 89.62 188 ASP A C 1
ATOM 1569 O O . ASP A 1 188 ? 12.170 -6.845 13.024 1.00 89.62 188 ASP A O 1
ATOM 1573 N N . LYS A 1 189 ? 14.163 -7.430 12.207 1.00 92.12 189 LYS A N 1
ATOM 1574 C CA . LYS A 1 189 ? 14.493 -6.122 11.637 1.00 92.12 189 LYS A CA 1
ATOM 1575 C C . LYS A 1 189 ? 14.599 -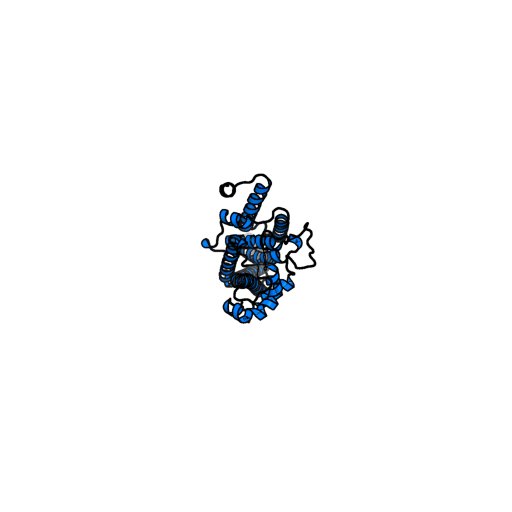6.213 10.129 1.00 92.12 189 LYS A C 1
ATOM 1577 O O . LYS A 1 189 ? 15.015 -7.219 9.574 1.00 92.12 189 LYS A O 1
ATOM 1582 N N . ILE A 1 190 ? 14.227 -5.137 9.454 1.00 94.69 190 ILE A N 1
ATOM 1583 C CA . ILE A 1 190 ? 14.407 -5.042 8.008 1.00 94.69 190 ILE A CA 1
ATOM 1584 C C . ILE A 1 190 ? 15.815 -4.530 7.762 1.00 94.69 190 ILE A C 1
ATOM 1586 O O . ILE A 1 190 ? 16.196 -3.513 8.346 1.00 94.69 190 ILE A O 1
ATOM 1590 N N . CYS A 1 191 ? 16.583 -5.257 6.951 1.00 95.31 191 CYS A N 1
ATOM 1591 C CA . CYS A 1 191 ? 17.953 -4.880 6.643 1.00 95.31 191 CYS A CA 1
ATOM 1592 C C . CYS A 1 191 ? 17.992 -3.488 6.000 1.00 95.31 191 CYS A C 1
ATOM 1594 O O . CYS A 1 191 ? 17.106 -3.125 5.221 1.00 95.31 191 CYS A O 1
ATOM 1596 N N . ASP A 1 192 ? 19.010 -2.701 6.340 1.00 95.56 192 ASP A N 1
ATOM 1597 C CA . ASP A 1 192 ? 19.227 -1.408 5.703 1.00 95.56 192 ASP A CA 1
ATOM 1598 C C . ASP A 1 192 ? 19.863 -1.567 4.310 1.00 95.56 192 ASP A C 1
ATOM 1600 O O . ASP A 1 192 ? 20.107 -2.676 3.823 1.00 95.56 192 ASP A O 1
ATOM 1604 N N . PHE A 1 193 ? 20.089 -0.439 3.632 1.00 95.69 193 PHE A N 1
ATOM 1605 C CA . PHE A 1 193 ? 20.631 -0.456 2.277 1.00 95.69 193 PHE A CA 1
ATOM 1606 C C . PHE A 1 193 ? 22.088 -0.928 2.242 1.00 95.69 193 PHE A C 1
ATOM 1608 O O . PHE A 1 193 ? 22.459 -1.645 1.322 1.00 95.69 193 PHE A O 1
ATOM 1615 N N . THR A 1 194 ? 22.884 -0.583 3.257 1.00 96.06 194 THR A N 1
ATOM 1616 C CA . THR A 1 194 ? 24.285 -1.007 3.362 1.00 96.06 194 THR A CA 1
ATOM 1617 C C . THR A 1 194 ? 24.374 -2.526 3.436 1.00 96.06 194 THR A C 1
ATOM 1619 O O . THR A 1 194 ? 25.061 -3.144 2.627 1.00 96.06 194 THR A O 1
ATOM 1622 N N . TYR A 1 195 ? 23.599 -3.140 4.334 1.00 96.50 195 TYR A N 1
ATOM 1623 C CA . TYR A 1 195 ? 23.527 -4.593 4.436 1.00 96.50 195 TYR A CA 1
ATOM 1624 C C . TYR A 1 195 ? 23.036 -5.222 3.127 1.00 96.50 195 TYR A C 1
ATOM 1626 O O . TYR A 1 195 ? 23.566 -6.243 2.686 1.00 96.50 195 TYR A O 1
ATOM 1634 N N . TYR A 1 196 ? 22.024 -4.620 2.495 1.00 96.06 196 TYR A N 1
ATOM 1635 C CA . TYR A 1 196 ? 21.509 -5.088 1.212 1.00 96.06 196 TYR A CA 1
ATOM 1636 C C . TYR A 1 196 ? 22.584 -5.087 0.114 1.00 96.06 196 TYR A C 1
ATOM 1638 O O . TYR A 1 196 ? 22.684 -6.061 -0.629 1.00 96.06 196 TYR A O 1
ATOM 1646 N N . GLU A 1 197 ? 23.399 -4.033 0.016 1.00 94.94 197 GLU A N 1
ATOM 1647 C CA . GLU A 1 197 ? 24.493 -3.946 -0.960 1.00 94.94 197 GLU A CA 1
ATOM 1648 C C . GLU A 1 197 ? 25.609 -4.957 -0.675 1.00 94.94 197 GLU A C 1
ATOM 1650 O O . GLU A 1 197 ? 26.075 -5.628 -1.597 1.00 94.94 197 GLU A O 1
ATOM 1655 N N . GLU A 1 198 ? 25.997 -5.123 0.592 1.00 95.44 198 GLU A N 1
ATOM 1656 C CA . GLU A 1 198 ? 27.016 -6.098 1.007 1.00 95.44 198 GLU A CA 1
ATOM 1657 C C . GLU A 1 198 ? 26.593 -7.550 0.723 1.00 95.44 198 GLU A C 1
ATOM 1659 O O . GLU A 1 198 ? 27.442 -8.400 0.457 1.00 95.44 198 GLU A O 1
ATOM 1664 N N . ASN A 1 199 ? 25.284 -7.826 0.716 1.00 95.75 199 ASN A N 1
ATOM 1665 C CA . ASN A 1 199 ? 24.703 -9.158 0.510 1.00 95.75 199 ASN A CA 1
ATOM 1666 C C . ASN A 1 199 ? 23.910 -9.262 -0.809 1.00 95.75 199 ASN A C 1
ATOM 1668 O O . ASN A 1 199 ? 23.031 -10.118 -0.956 1.00 95.75 199 ASN A O 1
ATOM 1672 N N . LEU A 1 200 ? 24.207 -8.392 -1.783 1.00 94.25 200 LEU A N 1
ATOM 1673 C CA . LEU A 1 200 ? 23.409 -8.224 -3.001 1.00 94.25 200 LEU A CA 1
ATOM 1674 C C . LEU A 1 200 ? 23.263 -9.518 -3.808 1.00 94.25 200 LEU A C 1
ATOM 1676 O O . LEU A 1 200 ? 22.195 -9.776 -4.355 1.00 94.25 200 LEU A O 1
ATOM 1680 N N . ILE A 1 201 ? 24.310 -10.342 -3.876 1.00 94.44 201 ILE A N 1
ATOM 1681 C CA . ILE A 1 201 ? 24.287 -11.608 -4.622 1.00 94.44 201 ILE A CA 1
ATOM 1682 C C . ILE A 1 201 ? 23.227 -12.547 -4.037 1.00 94.44 201 ILE A C 1
ATOM 1684 O O . ILE A 1 201 ? 22.302 -12.941 -4.749 1.00 94.44 201 ILE A O 1
ATOM 1688 N N . ASP A 1 202 ? 23.294 -12.830 -2.739 1.00 94.12 202 ASP A N 1
ATOM 1689 C CA . ASP A 1 202 ? 22.380 -13.765 -2.078 1.00 94.12 202 ASP A CA 1
ATOM 1690 C C . ASP A 1 202 ? 20.943 -13.230 -2.034 1.00 94.12 202 ASP A C 1
ATOM 1692 O O . ASP A 1 202 ? 19.976 -13.961 -2.281 1.00 94.12 202 ASP A O 1
ATOM 1696 N N . LEU A 1 203 ? 20.778 -11.929 -1.783 1.00 95.00 203 LEU A N 1
ATOM 1697 C CA . LEU A 1 203 ? 19.462 -11.291 -1.776 1.00 95.00 203 LEU A CA 1
ATOM 1698 C C . LEU A 1 203 ? 18.853 -11.218 -3.181 1.00 95.00 203 LEU A C 1
ATOM 1700 O O . LEU A 1 203 ? 17.647 -11.418 -3.319 1.00 95.00 203 LEU A O 1
ATOM 1704 N N . SER A 1 204 ? 19.654 -11.021 -4.233 1.00 92.81 204 SER A N 1
ATOM 1705 C CA . SER A 1 204 ? 19.157 -11.000 -5.617 1.00 92.81 204 SER A CA 1
ATOM 1706 C C . SER A 1 204 ? 18.564 -12.340 -6.056 1.00 92.81 204 SER A C 1
ATOM 1708 O O . SER A 1 204 ? 17.589 -12.350 -6.805 1.00 92.81 204 SER A O 1
ATOM 1710 N N . ILE A 1 205 ? 19.078 -13.467 -5.542 1.00 94.69 205 ILE A N 1
AT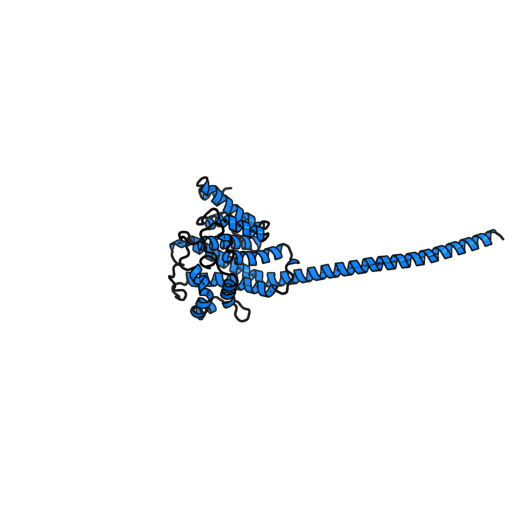OM 1711 C CA . ILE A 1 205 ? 18.521 -14.803 -5.805 1.00 94.69 205 ILE A CA 1
ATOM 1712 C C . ILE A 1 205 ? 17.103 -14.896 -5.235 1.00 94.69 205 ILE A C 1
ATOM 1714 O O . ILE A 1 205 ? 16.177 -15.335 -5.922 1.00 94.69 205 ILE A O 1
ATOM 1718 N N . ASN A 1 206 ? 16.915 -14.438 -3.995 1.00 95.44 206 ASN A N 1
ATOM 1719 C CA . ASN A 1 206 ? 15.604 -14.427 -3.347 1.00 95.44 206 ASN A CA 1
ATOM 1720 C C . ASN A 1 206 ? 14.646 -13.418 -3.993 1.00 95.44 206 ASN A C 1
ATOM 1722 O O . ASN A 1 206 ? 13.457 -13.699 -4.110 1.00 95.44 206 ASN A O 1
ATOM 1726 N N . LEU A 1 207 ? 15.157 -12.278 -4.463 1.00 96.81 207 LEU A N 1
ATOM 1727 C CA . LEU A 1 207 ? 14.384 -11.207 -5.098 1.00 96.81 207 LEU A CA 1
ATOM 1728 C C . LEU A 1 207 ? 14.265 -11.342 -6.619 1.00 96.81 207 LEU A C 1
ATOM 1730 O O . LEU A 1 207 ? 13.729 -10.441 -7.264 1.00 96.81 207 LEU A O 1
ATOM 1734 N N . ASN A 1 208 ? 14.715 -12.452 -7.209 1.00 95.62 208 ASN A N 1
ATOM 1735 C CA . ASN A 1 208 ? 14.828 -12.601 -8.660 1.00 95.62 208 ASN A CA 1
ATOM 1736 C C . ASN A 1 208 ? 13.516 -12.296 -9.403 1.00 95.62 208 ASN A C 1
ATOM 1738 O O . ASN A 1 208 ? 13.531 -11.670 -10.459 1.00 95.62 208 ASN A O 1
ATOM 1742 N N . GLY A 1 209 ? 12.365 -12.670 -8.834 1.00 95.38 209 GLY A N 1
ATOM 1743 C CA . GLY A 1 209 ? 11.064 -12.328 -9.413 1.00 95.38 209 GLY A CA 1
ATOM 1744 C C . GLY A 1 209 ? 10.841 -10.815 -9.520 1.00 95.38 209 GLY A C 1
ATOM 1745 O O . GLY A 1 209 ? 10.388 -10.335 -10.558 1.00 95.38 209 GLY A O 1
ATOM 1746 N N . LEU A 1 210 ? 11.186 -10.055 -8.476 1.00 96.94 210 LEU A N 1
ATOM 1747 C CA . LEU A 1 210 ? 11.098 -8.594 -8.483 1.00 96.94 210 LEU A CA 1
ATOM 1748 C C . LEU A 1 210 ? 12.117 -7.975 -9.449 1.00 96.94 210 LEU A C 1
ATOM 1750 O O . LEU A 1 210 ? 11.762 -7.057 -10.187 1.00 96.94 210 LEU A O 1
ATOM 1754 N N . CYS A 1 211 ? 13.342 -8.504 -9.503 1.00 97.00 211 CYS A N 1
ATOM 1755 C CA . CYS A 1 211 ? 14.352 -8.065 -10.466 1.00 97.00 211 CYS A CA 1
ATOM 1756 C C . CYS A 1 211 ? 13.864 -8.249 -11.913 1.00 97.00 211 CYS A C 1
ATOM 1758 O O . CYS A 1 211 ? 13.836 -7.286 -12.673 1.00 97.00 211 CYS A O 1
ATOM 1760 N N . LEU A 1 212 ? 13.370 -9.441 -12.266 1.00 96.12 212 LEU A N 1
ATOM 1761 C CA . LEU A 1 212 ? 12.800 -9.744 -13.588 1.00 96.12 212 LEU A CA 1
ATOM 1762 C C . LEU A 1 212 ? 11.573 -8.888 -13.922 1.00 96.12 212 LEU A C 1
ATOM 1764 O O . LEU A 1 212 ? 11.335 -8.539 -15.082 1.00 96.12 212 LEU A O 1
ATOM 1768 N N . PHE A 1 213 ? 10.757 -8.569 -12.916 1.00 96.81 213 PHE A N 1
ATOM 1769 C CA . PHE A 1 213 ? 9.622 -7.672 -13.090 1.00 96.81 213 PHE A CA 1
ATOM 1770 C C . PHE A 1 213 ? 10.086 -6.255 -13.430 1.00 96.81 213 PHE A C 1
ATOM 1772 O O . PHE A 1 213 ? 9.501 -5.636 -14.312 1.00 96.81 213 PHE A O 1
ATOM 1779 N N . LEU A 1 214 ? 11.139 -5.749 -12.789 1.00 96.88 214 LEU A N 1
ATOM 1780 C CA . LEU A 1 214 ? 11.622 -4.379 -12.975 1.00 96.88 214 LEU A CA 1
ATOM 1781 C C . LEU A 1 214 ? 12.570 -4.206 -14.173 1.00 96.88 214 LEU A C 1
ATOM 1783 O O . LEU A 1 214 ? 12.650 -3.110 -14.718 1.00 96.88 214 LEU A O 1
ATOM 1787 N N . ASP A 1 215 ? 13.259 -5.257 -14.609 1.00 97.00 215 ASP A N 1
ATOM 1788 C CA . ASP A 1 215 ? 14.283 -5.178 -15.659 1.00 97.00 215 ASP A CA 1
ATOM 1789 C C . ASP A 1 215 ? 13.702 -4.769 -17.023 1.00 97.00 215 ASP A C 1
ATOM 1791 O O . ASP A 1 215 ? 12.847 -5.456 -17.598 1.00 97.00 215 ASP A O 1
ATOM 1795 N N . GLY A 1 216 ? 14.129 -3.616 -17.528 1.00 95.62 216 GLY A N 1
ATOM 1796 C CA . GLY A 1 216 ? 13.677 -3.019 -18.783 1.00 95.62 216 GLY A CA 1
ATOM 1797 C C . GLY A 1 216 ? 12.220 -2.544 -18.773 1.00 95.62 216 GLY A C 1
ATOM 1798 O O . GLY A 1 216 ? 11.637 -2.366 -19.844 1.00 95.62 216 GLY A O 1
ATOM 1799 N N . ILE A 1 217 ? 11.591 -2.390 -17.600 1.00 94.94 217 ILE A N 1
ATOM 1800 C CA . ILE A 1 217 ? 10.213 -1.883 -17.495 1.00 94.94 217 ILE A CA 1
ATOM 1801 C C . ILE A 1 217 ? 10.109 -0.472 -18.100 1.00 94.94 217 ILE A C 1
ATOM 1803 O O . ILE A 1 217 ? 10.964 0.372 -17.848 1.00 94.94 217 ILE A O 1
ATOM 1807 N N . ASN A 1 218 ? 9.093 -0.213 -18.929 1.00 92.50 218 ASN A N 1
ATOM 1808 C CA . ASN A 1 218 ? 8.899 1.084 -19.600 1.00 92.50 218 ASN A CA 1
ATOM 1809 C C . ASN A 1 218 ? 7.447 1.247 -20.118 1.00 92.50 218 ASN A C 1
ATOM 1811 O O . ASN A 1 218 ? 6.765 0.242 -20.306 1.00 92.50 218 ASN A O 1
ATOM 1815 N N . PRO A 1 219 ? 6.946 2.470 -20.390 1.00 89.88 219 PRO A N 1
ATOM 1816 C CA . PRO A 1 219 ? 5.558 2.699 -20.817 1.00 89.88 219 PRO A CA 1
ATOM 1817 C C . PRO A 1 219 ? 5.235 2.193 -22.231 1.00 89.88 219 PRO A C 1
ATOM 1819 O O . PRO A 1 219 ? 4.063 2.079 -22.597 1.00 89.88 219 PRO A O 1
ATOM 1822 N N . TYR A 1 220 ? 6.252 1.896 -23.041 1.00 87.81 220 TYR A N 1
ATOM 1823 C CA . TYR A 1 220 ? 6.101 1.556 -24.456 1.00 87.81 220 TYR A CA 1
ATOM 1824 C C . TYR A 1 220 ? 6.150 0.041 -24.722 1.00 87.81 220 TYR A C 1
ATOM 1826 O O . TYR A 1 220 ? 5.996 -0.393 -25.862 1.00 87.81 220 TYR A O 1
ATOM 1834 N N . GLU A 1 221 ? 6.330 -0.791 -23.693 1.00 88.88 221 GLU A N 1
ATOM 1835 C CA . GLU A 1 221 ? 6.450 -2.245 -23.837 1.00 88.88 221 GLU A CA 1
ATOM 1836 C C . GLU A 1 221 ? 5.098 -2.959 -23.913 1.00 88.88 221 GLU A C 1
ATOM 1838 O O . GLU A 1 221 ? 4.152 -2.580 -23.242 1.00 88.88 221 GLU A O 1
ATOM 1843 N N . ASN A 1 222 ? 4.986 -4.084 -24.622 1.00 87.88 222 ASN A N 1
ATOM 1844 C CA . ASN A 1 222 ? 3.716 -4.830 -24.732 1.00 87.88 222 ASN A CA 1
ATOM 1845 C C . ASN A 1 222 ? 3.250 -5.533 -23.440 1.00 87.88 222 ASN A C 1
ATOM 1847 O O . ASN A 1 222 ? 2.152 -6.083 -23.408 1.00 87.88 222 ASN A O 1
ATOM 1851 N N . ARG A 1 223 ? 4.071 -5.538 -22.387 1.00 90.44 223 ARG A N 1
ATOM 1852 C CA . ARG A 1 223 ? 3.726 -6.093 -21.071 1.00 90.44 223 ARG A CA 1
ATOM 1853 C C . ARG A 1 223 ? 2.868 -5.112 -20.270 1.00 90.44 223 ARG A C 1
ATOM 1855 O O . ARG A 1 223 ? 2.799 -3.933 -20.599 1.00 90.44 223 ARG A O 1
ATOM 1862 N N . TYR A 1 224 ? 2.241 -5.602 -19.206 1.00 91.38 224 TYR A N 1
ATOM 1863 C CA . TYR A 1 224 ? 1.340 -4.817 -18.348 1.00 91.38 224 TYR A CA 1
ATOM 1864 C C . TYR A 1 224 ? 1.968 -4.387 -17.012 1.00 91.38 224 TYR A C 1
ATOM 1866 O O . TYR A 1 224 ? 1.328 -3.733 -16.192 1.00 91.38 224 TYR A O 1
ATOM 1874 N N . ARG A 1 225 ? 3.232 -4.750 -16.765 1.00 92.75 225 ARG A N 1
ATOM 1875 C CA . ARG A 1 225 ? 3.950 -4.423 -15.520 1.00 92.75 225 ARG A CA 1
ATOM 1876 C C . ARG A 1 225 ? 4.083 -2.916 -15.262 1.00 92.75 225 ARG A C 1
ATOM 1878 O O . ARG A 1 225 ? 4.026 -2.504 -14.105 1.00 92.75 225 ARG A O 1
ATOM 1885 N N . TRP A 1 226 ? 4.189 -2.096 -16.312 1.00 92.25 226 TRP A N 1
ATOM 1886 C CA . TRP A 1 226 ? 4.139 -0.637 -16.187 1.00 92.25 226 TRP A CA 1
ATOM 1887 C C . TRP A 1 226 ? 2.794 -0.177 -15.615 1.00 92.25 226 TRP A C 1
ATOM 1889 O O . TRP A 1 226 ? 2.757 0.572 -14.643 1.00 92.25 226 TRP A O 1
ATOM 1899 N N . ASP A 1 227 ? 1.685 -0.690 -16.149 1.00 90.25 227 ASP A N 1
ATOM 1900 C CA . ASP A 1 227 ? 0.340 -0.342 -15.685 1.00 90.25 227 ASP A CA 1
ATOM 1901 C C . ASP A 1 227 ? 0.121 -0.749 -14.216 1.00 90.25 227 ASP A C 1
ATOM 1903 O O . ASP A 1 227 ? -0.447 0.015 -13.433 1.00 90.25 227 ASP A O 1
ATOM 1907 N N . VAL A 1 228 ? 0.638 -1.915 -13.807 1.00 93.62 228 VAL A N 1
ATOM 1908 C CA . VAL A 1 228 ? 0.649 -2.358 -12.400 1.00 93.62 228 VAL A CA 1
ATOM 1909 C C . VAL A 1 228 ? 1.410 -1.372 -11.513 1.00 93.62 228 VAL A C 1
ATOM 1911 O O . VAL A 1 228 ? 0.878 -0.926 -10.493 1.00 93.62 228 VAL A O 1
ATOM 1914 N N . LEU A 1 229 ? 2.631 -0.991 -11.906 1.00 94.00 229 LEU A N 1
ATOM 1915 C CA . LEU A 1 229 ? 3.469 -0.066 -11.136 1.00 94.00 229 LEU A CA 1
ATOM 1916 C C . LEU A 1 229 ? 2.797 1.304 -10.964 1.00 94.00 229 LEU A C 1
ATOM 1918 O O . LEU A 1 229 ? 2.902 1.940 -9.916 1.00 94.00 229 LEU A O 1
ATOM 1922 N N . GLN A 1 230 ? 2.045 1.728 -11.970 1.00 90.81 230 GLN A N 1
ATOM 1923 C CA . GLN A 1 230 ? 1.333 2.997 -11.977 1.00 90.81 230 GLN A CA 1
ATOM 1924 C C . GLN A 1 230 ? 0.094 2.988 -11.079 1.00 90.81 230 GLN A C 1
ATOM 1926 O O . GLN A 1 230 ? -0.133 3.928 -10.314 1.00 90.81 230 GLN A O 1
ATOM 1931 N N . LEU A 1 231 ? -0.688 1.904 -11.095 1.00 92.12 231 LEU A N 1
ATOM 1932 C CA . LEU A 1 231 ? -1.761 1.714 -10.114 1.00 92.12 231 LEU A CA 1
ATOM 1933 C C . LEU A 1 231 ? -1.210 1.661 -8.687 1.00 92.12 231 LEU A C 1
ATOM 1935 O O . LEU A 1 231 ? -1.826 2.194 -7.756 1.00 92.12 231 LEU A O 1
ATOM 1939 N N . PHE A 1 232 ? -0.038 1.052 -8.510 1.00 95.56 232 PHE A N 1
ATOM 1940 C CA . PHE A 1 232 ? 0.635 1.011 -7.221 1.00 95.56 232 PHE A CA 1
ATOM 1941 C C . PHE A 1 232 ? 1.025 2.420 -6.775 1.00 95.56 232 PHE A C 1
ATOM 1943 O O . PHE A 1 232 ? 0.685 2.816 -5.661 1.00 95.56 232 PHE A O 1
ATOM 1950 N N . GLN A 1 233 ? 1.630 3.217 -7.657 1.00 93.81 233 GLN A N 1
ATOM 1951 C CA . GLN A 1 233 ? 1.987 4.603 -7.366 1.00 93.81 233 GLN A CA 1
ATOM 1952 C C . GLN A 1 233 ? 0.761 5.455 -7.003 1.00 93.81 233 GLN A C 1
ATOM 1954 O O . GLN A 1 233 ? 0.805 6.203 -6.030 1.00 93.81 233 GLN A O 1
ATOM 1959 N N . LEU A 1 234 ? -0.368 5.302 -7.704 1.00 93.56 234 LEU A N 1
ATOM 1960 C CA . LEU A 1 234 ? -1.617 5.987 -7.343 1.00 93.56 234 LEU A CA 1
ATOM 1961 C C . LEU A 1 234 ? -2.142 5.565 -5.967 1.00 93.56 234 LEU A C 1
ATOM 1963 O O . LEU A 1 234 ? -2.621 6.402 -5.199 1.00 93.56 234 LEU A O 1
ATOM 1967 N N . THR A 1 235 ? -2.033 4.276 -5.644 1.00 96.25 235 THR A N 1
ATOM 1968 C CA . THR A 1 235 ? -2.382 3.750 -4.319 1.00 96.25 235 THR A CA 1
ATOM 1969 C C . THR A 1 235 ? -1.484 4.358 -3.240 1.00 96.25 235 THR A C 1
ATOM 1971 O O . THR A 1 235 ? -1.976 4.748 -2.182 1.00 96.25 235 THR A O 1
ATOM 1974 N N . LEU A 1 236 ? -0.184 4.469 -3.522 1.00 96.81 236 LEU A N 1
ATOM 1975 C CA . LEU A 1 236 ? 0.826 5.023 -2.625 1.00 96.81 236 LEU A CA 1
ATOM 1976 C C . LEU A 1 236 ? 0.610 6.521 -2.374 1.00 96.81 236 LEU A C 1
ATOM 1978 O O . LEU A 1 236 ? 0.643 6.962 -1.228 1.00 96.81 236 LEU A O 1
ATOM 1982 N N . ILE A 1 237 ? 0.292 7.287 -3.420 1.00 96.44 237 ILE A N 1
ATOM 1983 C CA . ILE A 1 237 ? -0.079 8.703 -3.308 1.00 96.44 237 ILE A CA 1
ATOM 1984 C C . ILE A 1 237 ? -1.343 8.863 -2.462 1.00 96.44 237 ILE A C 1
ATOM 1986 O O . ILE A 1 237 ? -1.385 9.686 -1.552 1.00 96.44 237 ILE A O 1
ATOM 1990 N N . ALA A 1 238 ? -2.378 8.060 -2.722 1.00 97.06 238 ALA A N 1
ATOM 1991 C CA . ALA A 1 238 ? -3.601 8.102 -1.927 1.00 97.06 238 ALA A CA 1
ATOM 1992 C C . ALA A 1 238 ? -3.338 7.775 -0.449 1.00 97.06 238 ALA A C 1
ATOM 1994 O O . ALA A 1 238 ? -3.928 8.406 0.431 1.00 97.06 238 ALA A O 1
ATOM 1995 N N . PHE A 1 239 ? -2.445 6.821 -0.173 1.00 97.62 239 PHE A N 1
ATOM 1996 C CA . PHE A 1 239 ? -2.008 6.489 1.178 1.00 97.62 239 PHE A CA 1
ATOM 1997 C C . PHE A 1 239 ? -1.305 7.675 1.858 1.00 97.62 239 PHE A C 1
ATOM 1999 O O . PHE A 1 239 ? -1.733 8.082 2.940 1.00 97.62 239 PHE A O 1
ATOM 2006 N N . LEU A 1 240 ? -0.304 8.281 1.210 1.00 97.31 240 LEU A N 1
ATOM 2007 C CA . LEU A 1 240 ? 0.413 9.450 1.736 1.00 97.31 240 LEU A CA 1
ATOM 2008 C C . LEU A 1 240 ? -0.519 10.646 1.953 1.00 97.31 240 LEU A C 1
ATOM 2010 O O . LEU A 1 240 ? -0.528 11.212 3.037 1.00 97.31 240 LEU A O 1
ATOM 2014 N N . ASN A 1 241 ? -1.406 10.953 1.006 1.00 97.25 241 ASN A N 1
ATOM 2015 C CA . ASN A 1 241 ? -2.388 12.030 1.167 1.00 97.25 241 ASN A CA 1
ATOM 2016 C C . ASN A 1 241 ? -3.370 11.782 2.325 1.00 97.25 241 ASN A C 1
ATOM 2018 O O . ASN A 1 241 ? -3.993 12.721 2.815 1.00 97.25 241 ASN A O 1
ATOM 2022 N N . SER A 1 242 ? -3.548 10.522 2.738 1.00 96.25 242 SER A N 1
ATOM 2023 C CA . SER A 1 242 ? -4.443 10.149 3.838 1.00 96.25 242 SER A CA 1
ATOM 2024 C C . SER A 1 242 ? -3.785 10.222 5.213 1.00 96.25 242 SER A C 1
ATOM 2026 O O . SER A 1 242 ? -4.481 10.502 6.186 1.00 96.25 242 SER A O 1
ATOM 2028 N N . TYR A 1 243 ? -2.495 9.891 5.308 1.00 95.19 243 TYR A N 1
ATOM 2029 C CA . TYR A 1 243 ? -1.826 9.629 6.590 1.00 95.19 243 TYR A CA 1
ATOM 2030 C C . TYR A 1 243 ? -0.491 10.341 6.781 1.00 95.19 243 TYR A C 1
ATOM 2032 O O . TYR A 1 243 ? -0.009 10.374 7.917 1.00 95.19 243 TYR A O 1
ATOM 2040 N N . GLY A 1 244 ? 0.108 10.822 5.695 1.00 93.75 244 GLY A N 1
ATOM 2041 C CA . GLY A 1 244 ? 1.359 11.559 5.693 1.00 93.75 244 GLY A CA 1
ATOM 2042 C C . GLY A 1 244 ? 1.197 12.986 6.198 1.00 93.75 244 GLY A C 1
ATOM 2043 O O . GLY A 1 244 ? 0.092 13.458 6.474 1.00 93.75 244 GLY A O 1
ATOM 2044 N N . TYR A 1 245 ? 2.330 13.658 6.342 1.00 91.44 245 TYR A N 1
ATOM 2045 C CA . TYR A 1 245 ? 2.398 15.070 6.695 1.00 91.44 245 TYR A CA 1
ATOM 2046 C C . TYR A 1 245 ? 2.059 15.962 5.496 1.00 91.44 245 TYR A C 1
ATOM 2048 O O . TYR A 1 245 ? 2.119 15.524 4.348 1.00 91.44 245 TYR A O 1
ATOM 2056 N N . ASP A 1 246 ? 1.779 17.241 5.752 1.00 90.88 246 ASP A N 1
ATOM 2057 C CA . ASP A 1 246 ? 1.417 18.209 4.707 1.00 90.88 246 ASP A CA 1
ATOM 2058 C C . ASP A 1 246 ? 2.474 18.313 3.593 1.00 90.88 246 ASP A C 1
ATOM 2060 O O . ASP A 1 246 ? 2.128 18.485 2.428 1.00 90.88 246 ASP A O 1
ATOM 2064 N N . PHE A 1 247 ? 3.760 18.144 3.923 1.00 90.31 247 PHE A N 1
ATOM 2065 C CA . PHE A 1 247 ? 4.855 18.151 2.945 1.00 90.31 247 PHE A CA 1
ATOM 2066 C C . PHE A 1 247 ? 4.947 16.871 2.096 1.00 90.31 247 PHE A C 1
ATOM 2068 O O . PHE A 1 247 ? 5.600 16.883 1.059 1.00 90.31 247 PHE A O 1
ATOM 2075 N N . GLN A 1 248 ? 4.282 15.786 2.508 1.00 93.81 248 GLN A N 1
ATOM 2076 C CA . GLN A 1 248 ? 4.197 14.519 1.768 1.00 93.81 248 GLN A CA 1
ATOM 2077 C C . GLN A 1 248 ? 2.962 14.476 0.850 1.00 93.81 248 GLN A C 1
ATOM 2079 O O . GLN A 1 248 ? 2.753 13.504 0.119 1.00 93.81 248 GLN A O 1
ATOM 2084 N N . TYR A 1 249 ? 2.106 15.502 0.911 1.00 94.56 249 TYR A N 1
ATOM 2085 C CA . TYR A 1 249 ? 0.868 15.562 0.149 1.00 94.56 249 TYR A CA 1
ATOM 2086 C C . TYR A 1 249 ? 1.141 15.850 -1.331 1.00 94.56 249 TYR A C 1
ATOM 2088 O O . TYR A 1 249 ? 1.735 16.861 -1.694 1.00 94.56 249 TYR A O 1
ATOM 2096 N N . THR A 1 250 ? 0.622 14.991 -2.206 1.00 93.94 250 THR A N 1
ATOM 2097 C CA . THR A 1 250 ? 0.684 15.161 -3.661 1.00 93.94 250 THR A CA 1
ATOM 2098 C C . THR A 1 250 ? -0.584 15.844 -4.170 1.00 93.94 250 THR A C 1
ATOM 2100 O O . THR A 1 250 ? -1.703 15.348 -3.978 1.00 93.94 250 THR A O 1
ATOM 2103 N N . ASN A 1 251 ? -0.424 16.969 -4.867 1.00 92.25 251 ASN A N 1
ATOM 2104 C CA . ASN A 1 251 ? -1.551 17.738 -5.399 1.00 92.25 251 ASN A CA 1
ATOM 2105 C C . ASN A 1 251 ? -2.052 17.216 -6.765 1.00 92.25 251 ASN A C 1
ATOM 2107 O O . ASN A 1 251 ? -1.459 16.337 -7.388 1.00 92.25 251 ASN A O 1
ATOM 2111 N N . LYS A 1 252 ? -3.165 17.780 -7.261 1.00 92.00 252 LYS A N 1
ATOM 2112 C CA . LYS A 1 252 ? -3.800 17.363 -8.527 1.00 92.00 252 LYS A CA 1
ATOM 2113 C C . LYS A 1 252 ? -2.847 17.418 -9.726 1.00 92.00 252 LYS A C 1
ATOM 2115 O O . LYS A 1 252 ? -2.847 16.489 -10.530 1.00 92.00 252 LYS A O 1
ATOM 2120 N N . ARG A 1 253 ? -2.060 18.490 -9.852 1.00 88.38 253 ARG A N 1
ATOM 2121 C CA . ARG A 1 253 ? -1.134 18.687 -10.976 1.00 88.38 253 ARG A CA 1
ATOM 2122 C C . ARG A 1 253 ? -0.080 17.585 -11.004 1.00 88.38 253 ARG A C 1
ATOM 2124 O O . ARG A 1 253 ? 0.171 17.014 -12.059 1.00 88.38 253 ARG A O 1
ATOM 2131 N N . GLU A 1 254 ? 0.479 17.250 -9.848 1.00 87.88 254 GLU A N 1
ATOM 2132 C CA . GLU A 1 254 ? 1.456 16.166 -9.726 1.00 87.88 254 GLU A CA 1
ATOM 2133 C C . GLU A 1 254 ? 0.831 14.796 -10.014 1.00 87.88 254 GLU A C 1
ATOM 2135 O O . GLU A 1 254 ? 1.409 14.006 -10.755 1.00 87.88 254 GLU A O 1
ATOM 2140 N N . VAL A 1 255 ? -0.394 14.532 -9.533 1.00 90.81 255 VAL A N 1
ATOM 2141 C CA . VAL A 1 255 ? -1.130 13.301 -9.883 1.00 90.81 255 VAL A CA 1
ATOM 2142 C C . VAL A 1 255 ? -1.286 13.154 -11.399 1.00 90.81 255 VAL A C 1
ATOM 2144 O O . VAL A 1 255 ? -1.076 12.061 -11.924 1.00 90.81 255 VAL A O 1
ATOM 2147 N N . ILE A 1 256 ? -1.620 14.238 -12.111 1.00 86.50 256 ILE A N 1
ATOM 2148 C CA . ILE A 1 256 ? -1.753 14.234 -13.578 1.00 86.50 256 ILE A CA 1
ATOM 2149 C C . ILE A 1 256 ? -0.415 13.917 -14.260 1.00 86.50 256 ILE A C 1
ATOM 2151 O O . ILE A 1 256 ? -0.387 13.140 -15.214 1.00 86.50 256 ILE A O 1
ATOM 2155 N N . GLN A 1 257 ? 0.695 14.469 -13.760 1.00 83.38 257 GLN A N 1
ATOM 2156 C CA . GLN A 1 257 ? 2.025 14.178 -14.302 1.00 83.38 257 GLN A CA 1
ATOM 2157 C C . GLN A 1 257 ? 2.347 12.680 -14.230 1.00 83.38 257 GLN A C 1
ATOM 2159 O O . GLN A 1 257 ? 2.853 12.131 -15.207 1.00 83.38 257 GLN A O 1
ATOM 2164 N N . PHE A 1 258 ? 1.974 11.995 -13.143 1.00 81.75 258 PHE A N 1
ATOM 2165 C CA . PHE A 1 258 ? 2.223 10.556 -12.998 1.00 81.75 258 PHE A CA 1
ATOM 2166 C C . PHE A 1 258 ? 1.456 9.702 -14.001 1.00 81.75 258 PHE A C 1
ATOM 2168 O O . PHE A 1 258 ? 2.019 8.803 -14.613 1.00 81.75 258 PHE A O 1
ATOM 2175 N N . ILE A 1 259 ? 0.179 10.005 -14.213 1.00 80.62 259 ILE A N 1
ATOM 2176 C CA . ILE A 1 259 ? -0.699 9.179 -15.053 1.00 80.62 259 ILE A CA 1
ATOM 2177 C C . ILE A 1 259 ? -0.599 9.476 -16.549 1.00 80.62 259 ILE A C 1
ATOM 2179 O O . ILE A 1 259 ? -1.274 8.820 -17.351 1.00 80.62 259 ILE A O 1
ATOM 2183 N N . SER A 1 260 ? 0.187 10.481 -16.935 1.00 75.25 260 SER A N 1
ATOM 2184 C CA . SER A 1 260 ? 0.329 10.923 -18.325 1.00 75.25 260 SER A CA 1
ATOM 2185 C C . SER A 1 260 ? 0.686 9.759 -19.261 1.00 75.25 260 SER A C 1
ATOM 2187 O O . SER A 1 260 ? 0.005 9.562 -20.266 1.00 75.25 260 SER A O 1
ATOM 2189 N N . HIS A 1 261 ? 1.605 8.885 -18.845 1.00 72.62 261 HIS A N 1
ATOM 2190 C CA . HIS A 1 261 ? 2.131 7.767 -19.640 1.00 72.62 261 HIS A CA 1
ATOM 2191 C C . HIS A 1 261 ? 1.353 6.438 -19.523 1.00 72.62 261 HIS A C 1
ATOM 2193 O O . HIS A 1 261 ? 1.807 5.418 -20.034 1.00 72.62 261 HIS A O 1
ATOM 2199 N N . ASN A 1 262 ? 0.196 6.406 -18.855 1.00 70.88 262 ASN A N 1
ATOM 2200 C CA . ASN A 1 262 ? -0.512 5.142 -18.590 1.00 70.88 262 ASN A CA 1
ATOM 2201 C C . ASN A 1 262 ? -1.417 4.715 -19.739 1.00 70.88 262 ASN A C 1
ATOM 2203 O O . ASN A 1 262 ? -2.060 5.567 -20.365 1.00 70.88 262 ASN A O 1
ATOM 2207 N N . ARG A 1 263 ? -1.565 3.400 -19.941 1.00 67.75 263 ARG A N 1
ATOM 2208 C CA . ARG A 1 263 ? -2.575 2.864 -20.858 1.00 67.75 263 ARG A CA 1
ATOM 2209 C C . ARG A 1 263 ? -3.970 3.089 -20.284 1.00 67.75 263 ARG A C 1
ATOM 2211 O O . ARG A 1 263 ? -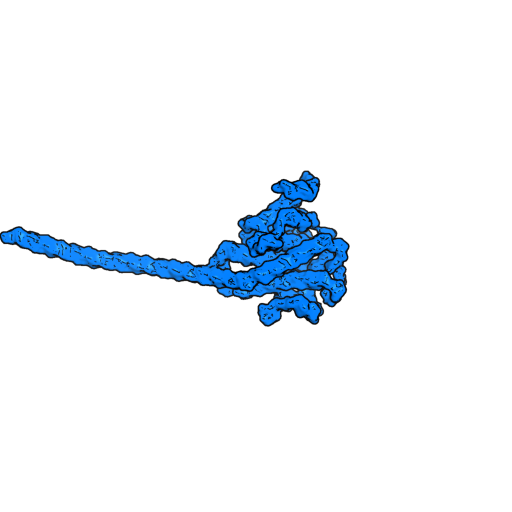4.196 2.974 -19.077 1.00 67.75 263 ARG A O 1
ATOM 2218 N N . THR A 1 264 ? -4.915 3.461 -21.140 1.00 64.88 264 THR A N 1
ATOM 2219 C CA . THR A 1 264 ? -6.287 3.786 -20.735 1.00 64.88 264 THR A CA 1
ATOM 2220 C C . THR A 1 264 ? -7.233 2.591 -20.845 1.00 64.88 264 THR A C 1
ATOM 2222 O O . THR A 1 264 ? -6.940 1.576 -21.478 1.00 64.88 264 THR A O 1
ATOM 2225 N N . GLY A 1 265 ? -8.386 2.709 -20.173 1.00 70.25 265 GLY A N 1
ATOM 2226 C CA . GLY A 1 265 ? -9.545 1.834 -20.357 1.00 70.25 265 GLY A CA 1
ATOM 2227 C C . GLY A 1 265 ? -9.723 0.761 -19.282 1.00 70.25 265 GLY A C 1
ATOM 2228 O O . GLY A 1 265 ? -10.197 1.040 -18.178 1.00 70.25 265 GLY A O 1
ATOM 2229 N N . LEU A 1 266 ? -9.409 -0.486 -19.629 1.00 79.94 266 LEU A N 1
ATOM 2230 C CA . LEU A 1 266 ? -9.883 -1.670 -18.904 1.00 79.94 266 LEU A CA 1
ATOM 2231 C C . LEU A 1 266 ? -9.092 -1.964 -17.617 1.00 79.94 266 LEU A C 1
ATOM 2233 O O . LEU A 1 266 ? -9.693 -2.297 -16.597 1.00 79.94 266 LEU A O 1
ATOM 2237 N N . PHE A 1 267 ? -7.774 -1.743 -17.613 1.00 82.50 267 PHE A N 1
ATOM 2238 C CA . PHE A 1 267 ? -6.923 -1.960 -16.433 1.00 82.50 267 PHE A CA 1
ATOM 2239 C C . PHE A 1 267 ? -7.368 -1.113 -15.228 1.00 82.50 267 PHE A C 1
ATOM 2241 O O . PHE A 1 267 ? -7.514 -1.602 -14.106 1.00 82.50 267 PHE A O 1
ATOM 2248 N N . TYR A 1 268 ? -7.699 0.156 -15.482 1.00 85.12 268 TYR A N 1
ATOM 2249 C CA . TYR A 1 268 ? -8.263 1.052 -14.477 1.00 85.12 268 TYR A CA 1
ATOM 2250 C C . TYR A 1 268 ? -9.637 0.591 -13.988 1.00 85.12 268 TYR A C 1
ATOM 2252 O O . TYR A 1 268 ? -9.905 0.660 -12.792 1.00 85.12 268 TYR A O 1
ATOM 2260 N N . GLN A 1 269 ? -10.516 0.116 -14.874 1.00 87.19 269 GLN A N 1
ATOM 2261 C CA . GLN A 1 269 ? -11.830 -0.398 -14.469 1.00 87.19 269 GLN A CA 1
ATOM 2262 C C . GLN A 1 269 ? -11.700 -1.626 -13.561 1.00 87.19 269 GLN A C 1
ATOM 2264 O O . GLN A 1 269 ? -12.363 -1.688 -12.523 1.00 87.19 269 GLN A O 1
ATOM 2269 N N . ASN A 1 270 ? -10.799 -2.551 -13.895 1.00 90.88 270 ASN A N 1
ATOM 2270 C CA . ASN A 1 270 ? -10.515 -3.719 -13.066 1.00 90.88 270 ASN A CA 1
ATOM 2271 C C . ASN A 1 270 ? -9.983 -3.307 -11.688 1.00 90.88 270 ASN A C 1
ATOM 2273 O O . ASN A 1 270 ? -10.466 -3.799 -10.668 1.00 90.88 270 ASN A O 1
ATOM 2277 N N . TYR A 1 271 ? -9.102 -2.307 -11.631 1.00 91.19 271 TYR A N 1
ATOM 2278 C CA . TYR A 1 271 ? -8.645 -1.742 -10.363 1.00 91.19 271 TYR A CA 1
ATOM 2279 C C . TYR A 1 271 ? -9.790 -1.148 -9.524 1.00 91.19 271 TYR A C 1
ATOM 2281 O O . TYR A 1 271 ? -9.879 -1.414 -8.324 1.00 91.19 271 TYR A O 1
ATOM 2289 N N . LEU A 1 272 ? -10.734 -0.415 -10.130 1.00 90.94 272 LEU A N 1
ATOM 2290 C CA . LEU A 1 272 ? -11.925 0.077 -9.416 1.00 90.94 272 LEU A CA 1
ATOM 2291 C C . LEU A 1 272 ? -12.777 -1.065 -8.852 1.00 90.94 272 LEU A C 1
ATOM 2293 O O . LEU A 1 272 ? -13.327 -0.936 -7.754 1.00 90.94 272 LEU A O 1
ATOM 2297 N N . ASN A 1 273 ? -12.878 -2.181 -9.575 1.00 92.06 273 ASN A N 1
ATOM 2298 C CA . ASN A 1 273 ? -13.571 -3.371 -9.090 1.00 92.06 273 ASN A CA 1
ATOM 2299 C C . ASN A 1 273 ? -12.869 -3.945 -7.852 1.00 92.06 273 ASN A C 1
ATOM 2301 O O . ASN A 1 273 ? -13.545 -4.241 -6.862 1.00 92.06 273 ASN A O 1
ATOM 2305 N N . THR A 1 274 ? -11.535 -4.013 -7.844 1.00 93.19 274 THR A N 1
ATOM 2306 C CA . THR A 1 274 ? -10.746 -4.394 -6.658 1.00 93.19 274 THR A CA 1
ATOM 2307 C C . THR A 1 274 ? -10.986 -3.430 -5.490 1.00 93.19 274 THR A C 1
ATOM 2309 O O . THR A 1 274 ? -11.291 -3.872 -4.377 1.00 93.19 274 THR A O 1
ATOM 2312 N N . LEU A 1 275 ? -10.991 -2.112 -5.728 1.00 94.06 275 LEU A N 1
ATOM 2313 C CA . LEU A 1 275 ? -11.302 -1.114 -4.692 1.00 94.06 275 LEU A CA 1
ATOM 2314 C C . LEU A 1 275 ? -12.706 -1.289 -4.094 1.00 94.06 275 LEU A C 1
ATOM 2316 O O . LEU A 1 275 ? -12.894 -1.135 -2.882 1.00 94.06 275 LEU A O 1
ATOM 2320 N N . ASN A 1 276 ? -13.700 -1.615 -4.923 1.00 93.19 276 ASN A N 1
ATOM 2321 C CA . ASN A 1 276 ? -15.065 -1.885 -4.475 1.00 93.19 276 ASN A CA 1
ATOM 2322 C C . ASN A 1 276 ? -15.134 -3.158 -3.619 1.00 93.19 276 ASN A C 1
ATOM 2324 O O . ASN A 1 276 ? -15.700 -3.112 -2.523 1.00 93.19 276 ASN A O 1
ATOM 2328 N N . LYS A 1 277 ? -14.503 -4.258 -4.059 1.00 93.06 277 LYS A N 1
ATOM 2329 C CA . LYS A 1 277 ? -14.422 -5.523 -3.301 1.00 93.06 277 LYS A CA 1
ATOM 2330 C C . LYS A 1 277 ? -13.801 -5.309 -1.915 1.00 93.06 277 LYS A C 1
ATOM 2332 O O . LYS A 1 277 ? -14.317 -5.810 -0.918 1.00 93.06 277 LYS A O 1
ATOM 2337 N N . MET A 1 278 ? -12.759 -4.481 -1.824 1.00 93.06 278 MET A N 1
ATOM 2338 C CA . MET A 1 278 ? -12.098 -4.136 -0.557 1.00 93.06 278 MET A CA 1
ATOM 2339 C C . MET A 1 278 ? -12.841 -3.087 0.288 1.00 93.06 278 MET A C 1
ATOM 2341 O O . MET A 1 278 ? -12.410 -2.747 1.399 1.00 93.06 278 MET A O 1
ATOM 2345 N N . LYS A 1 279 ? -13.964 -2.548 -0.208 1.00 93.88 279 LYS A N 1
ATOM 2346 C CA . LYS A 1 279 ? -14.694 -1.429 0.411 1.00 93.88 279 LYS A CA 1
ATOM 2347 C C . LYS A 1 279 ? -13.769 -0.223 0.661 1.00 93.88 279 LYS A C 1
ATOM 2349 O O . LYS A 1 279 ? -13.829 0.393 1.727 1.00 93.88 279 LYS A O 1
ATOM 2354 N N . MET A 1 280 ? -12.882 0.056 -0.296 1.00 94.62 280 MET A N 1
ATOM 2355 C CA . MET A 1 280 ? -11.938 1.186 -0.318 1.00 94.62 280 MET A CA 1
ATOM 2356 C C . MET A 1 280 ? -12.473 2.372 -1.128 1.00 94.62 280 MET A C 1
ATOM 2358 O O . MET A 1 280 ? -12.034 3.503 -0.952 1.00 94.62 280 MET A O 1
ATOM 2362 N N . ASN A 1 281 ? -13.508 2.149 -1.935 1.00 88.12 281 ASN A N 1
ATOM 2363 C CA . ASN A 1 281 ? -14.199 3.161 -2.735 1.00 88.12 281 ASN A CA 1
ATOM 2364 C C . ASN A 1 281 ? -14.844 4.308 -1.933 1.00 88.12 281 ASN A C 1
ATOM 2366 O O . ASN A 1 281 ? -15.289 5.282 -2.530 1.00 88.12 281 ASN A O 1
ATOM 2370 N N . LYS A 1 282 ? -14.922 4.205 -0.600 1.00 89.81 282 LYS A N 1
ATOM 2371 C CA . LYS A 1 282 ? -15.412 5.260 0.305 1.00 89.81 282 LYS A CA 1
ATOM 2372 C C . LYS A 1 282 ? -14.288 6.075 0.958 1.00 89.81 282 LYS A C 1
ATOM 2374 O O . LYS A 1 282 ? -14.589 7.034 1.669 1.00 89.81 282 LYS A O 1
ATOM 2379 N N . GLN A 1 283 ? -13.024 5.708 0.752 1.00 96.00 283 GLN A N 1
ATOM 2380 C CA . GLN A 1 283 ? -11.875 6.421 1.304 1.00 96.00 283 GLN A CA 1
ATOM 2381 C C . GLN A 1 283 ? -11.683 7.738 0.529 1.00 96.00 283 GLN A C 1
ATOM 2383 O O . GLN A 1 283 ? -11.640 7.746 -0.700 1.00 96.00 283 GLN A O 1
ATOM 2388 N N . LYS A 1 284 ? -11.662 8.866 1.249 1.00 95.12 284 LYS A N 1
ATOM 2389 C CA . LYS A 1 284 ? -11.752 10.218 0.673 1.00 95.12 284 LYS A CA 1
ATOM 2390 C C . LYS A 1 284 ? -10.615 10.534 -0.304 1.00 95.12 284 LYS A C 1
ATOM 2392 O O . LYS A 1 284 ? -10.892 10.973 -1.417 1.00 95.12 284 LYS A O 1
ATOM 2397 N N . GLU A 1 285 ? -9.371 10.325 0.104 1.00 95.81 285 GLU A N 1
ATOM 2398 C CA . GLU A 1 285 ? -8.189 10.693 -0.682 1.00 95.81 285 GLU A CA 1
ATOM 2399 C C . GLU A 1 285 ? -7.971 9.738 -1.857 1.00 95.81 285 GLU A C 1
ATOM 2401 O O . GLU A 1 285 ? -7.715 10.192 -2.969 1.00 95.81 285 GLU A O 1
ATOM 2406 N N . LEU A 1 286 ? -8.230 8.440 -1.676 1.00 94.44 286 LEU A N 1
ATOM 2407 C CA . LEU A 1 286 ? -8.230 7.477 -2.778 1.00 94.44 286 LEU A CA 1
ATOM 2408 C C . LEU A 1 286 ? -9.250 7.853 -3.851 1.00 94.44 286 LEU A C 1
ATOM 2410 O O . LEU A 1 286 ? -8.922 7.876 -5.034 1.00 94.44 286 LEU A O 1
ATOM 2414 N N . ARG A 1 287 ? -10.479 8.217 -3.460 1.00 93.44 287 ARG A N 1
ATOM 2415 C CA . ARG A 1 287 ? -11.488 8.694 -4.418 1.00 93.44 287 ARG A CA 1
ATOM 2416 C C . ARG A 1 287 ? -11.023 9.936 -5.167 1.00 93.44 287 ARG A C 1
ATOM 2418 O O . ARG A 1 287 ? -11.277 10.027 -6.363 1.00 93.44 287 ARG A O 1
ATOM 2425 N N . LYS A 1 288 ? -10.382 10.892 -4.489 1.00 93.38 288 LYS A N 1
ATOM 2426 C CA . LYS A 1 288 ? -9.866 12.106 -5.136 1.00 93.38 288 LYS A CA 1
ATOM 2427 C C . LYS A 1 288 ? -8.815 11.760 -6.189 1.00 93.38 288 LYS A C 1
ATOM 2429 O O . LYS A 1 288 ? -8.996 12.143 -7.340 1.00 93.38 288 LYS A O 1
ATOM 2434 N N . VAL A 1 289 ? -7.788 10.991 -5.820 1.00 92.56 289 VAL A N 1
ATOM 2435 C CA . VAL A 1 289 ? -6.710 10.563 -6.731 1.00 92.56 289 VAL A CA 1
ATOM 2436 C C . VAL A 1 289 ? -7.284 9.814 -7.936 1.00 92.56 289 VAL A C 1
ATOM 2438 O O . VAL A 1 289 ? -6.965 10.121 -9.083 1.00 92.56 289 VAL A O 1
ATOM 2441 N N . ILE A 1 290 ? -8.219 8.897 -7.694 1.00 88.88 290 ILE A N 1
ATOM 2442 C CA . ILE A 1 290 ? -8.858 8.111 -8.751 1.00 88.88 290 ILE A CA 1
ATOM 2443 C C . ILE A 1 290 ? -9.749 8.952 -9.660 1.00 88.88 290 ILE A C 1
ATOM 2445 O O . ILE A 1 290 ? -9.764 8.732 -10.868 1.00 88.88 290 ILE A O 1
ATOM 2449 N N . ASN A 1 291 ? -10.479 9.924 -9.116 1.00 88.38 291 ASN A N 1
ATOM 2450 C CA . ASN A 1 291 ? -11.300 10.825 -9.920 1.00 88.38 291 ASN A CA 1
ATOM 2451 C C . ASN A 1 291 ? -10.444 11.729 -10.811 1.00 88.38 291 ASN A C 1
ATOM 2453 O O . ASN A 1 291 ? -10.825 11.965 -11.955 1.00 88.38 291 ASN A O 1
ATOM 2457 N N . ILE A 1 292 ? -9.293 12.196 -10.314 1.00 89.31 292 ILE A N 1
ATOM 2458 C CA . ILE A 1 292 ? -8.318 12.937 -11.124 1.00 89.31 292 ILE A CA 1
ATOM 2459 C C . ILE A 1 292 ? -7.856 12.054 -12.287 1.00 89.31 292 ILE A C 1
ATOM 2461 O O . ILE A 1 292 ? -7.940 12.477 -13.439 1.00 89.31 292 ILE A O 1
ATOM 2465 N N . ALA A 1 293 ? -7.482 10.803 -11.999 1.00 84.00 293 ALA A N 1
ATOM 2466 C CA . ALA A 1 293 ? -7.054 9.862 -13.027 1.00 84.00 293 ALA A CA 1
ATOM 2467 C C . ALA A 1 293 ? -8.136 9.576 -14.075 1.00 84.00 293 ALA A C 1
ATOM 2469 O O . ALA A 1 293 ? -7.869 9.601 -15.277 1.00 84.00 293 ALA A O 1
ATOM 2470 N N . LYS A 1 294 ? -9.379 9.381 -13.627 1.00 80.38 294 LYS A N 1
ATOM 2471 C CA . LYS A 1 294 ? -10.531 9.155 -14.504 1.00 80.38 294 LYS A CA 1
ATOM 2472 C C . LYS A 1 294 ? -10.826 10.338 -15.419 1.00 80.38 294 LYS A C 1
ATOM 2474 O O . LYS A 1 294 ? -11.083 10.120 -16.594 1.00 80.38 294 LYS A O 1
ATOM 2479 N N . ARG A 1 295 ? -10.823 11.566 -14.889 1.00 81.06 295 ARG A N 1
ATOM 2480 C CA . ARG A 1 295 ? -11.131 12.775 -15.672 1.00 81.06 295 ARG A CA 1
ATOM 2481 C C . ARG A 1 295 ? -10.069 13.037 -16.727 1.00 81.06 295 ARG A C 1
ATOM 2483 O O . ARG A 1 295 ? -10.411 13.242 -17.882 1.00 81.06 295 ARG A O 1
ATOM 2490 N N . TYR A 1 296 ? -8.798 12.956 -16.340 1.00 77.06 296 TYR A N 1
ATOM 2491 C CA . TYR A 1 296 ? -7.694 13.179 -17.266 1.00 77.06 296 TYR A CA 1
ATOM 2492 C C . TYR A 1 296 ? -7.725 12.188 -18.441 1.00 77.06 296 TYR A C 1
ATOM 2494 O O . TYR A 1 296 ? -7.641 12.602 -19.593 1.00 77.06 296 TYR A O 1
ATOM 2502 N N . LYS A 1 297 ? -7.945 10.894 -18.166 1.00 69.75 297 LYS A N 1
ATOM 2503 C CA . LYS A 1 297 ? -8.004 9.863 -19.215 1.00 69.75 297 LYS A CA 1
ATOM 2504 C C . LYS A 1 297 ? -9.329 9.826 -19.993 1.00 69.75 297 LYS A C 1
ATOM 2506 O O . LYS A 1 297 ? -9.332 9.541 -21.180 1.00 69.75 297 LYS A O 1
ATOM 2511 N N . GLY A 1 298 ? -10.458 10.128 -19.352 1.00 58.38 298 GLY A N 1
ATOM 2512 C CA . GLY A 1 298 ? -11.759 10.205 -20.028 1.00 58.38 298 GLY A CA 1
ATOM 2513 C C . GLY A 1 298 ? -11.880 11.408 -20.967 1.00 58.38 298 GLY A C 1
ATOM 2514 O O . GLY A 1 298 ? -12.578 11.325 -21.974 1.00 58.38 298 GLY A O 1
ATOM 2515 N N . ASN A 1 299 ? -11.175 12.503 -20.663 1.00 50.28 299 ASN A N 1
ATOM 2516 C CA . ASN A 1 299 ? -11.085 13.652 -21.556 1.00 50.28 299 ASN A CA 1
ATOM 2517 C C . ASN A 1 299 ? -10.116 13.384 -22.714 1.00 50.28 299 ASN A C 1
ATOM 2519 O O . ASN A 1 299 ? -10.469 13.701 -23.843 1.00 50.28 299 ASN A O 1
ATOM 2523 N N . SER A 1 300 ? -8.974 12.715 -22.486 1.00 49.16 300 SER A N 1
ATOM 2524 C CA . SER A 1 300 ? -8.023 12.394 -23.566 1.00 49.16 300 SER A CA 1
ATOM 2525 C C . SER A 1 300 ? -8.606 11.522 -24.686 1.00 49.16 300 SER A C 1
ATOM 2527 O O . SER A 1 300 ? -8.128 11.607 -25.812 1.00 49.16 300 SER A O 1
ATOM 2529 N N . ASP A 1 301 ? -9.643 10.726 -24.399 1.00 45.25 301 ASP A N 1
ATOM 2530 C CA . ASP A 1 301 ? -10.325 9.883 -25.392 1.00 45.25 301 ASP A CA 1
ATOM 2531 C C . ASP A 1 301 ? -11.399 10.645 -26.214 1.00 45.25 301 ASP A C 1
ATOM 2533 O O . ASP A 1 301 ? -11.860 10.124 -27.226 1.00 45.25 301 ASP A O 1
ATOM 2537 N N . ASN A 1 302 ? -11.790 11.872 -25.821 1.00 38.56 302 ASN A N 1
ATOM 2538 C CA . ASN A 1 302 ? -12.859 12.656 -26.478 1.00 38.56 302 ASN A CA 1
ATOM 2539 C C . ASN A 1 302 ? -12.453 14.063 -26.956 1.00 38.56 302 ASN A C 1
ATOM 2541 O O . ASN A 1 302 ? -13.191 14.662 -27.731 1.00 38.56 302 ASN A O 1
ATOM 2545 N N . ASN A 1 303 ? -11.323 14.608 -26.506 1.00 39.56 303 ASN A N 1
ATOM 2546 C CA . ASN A 1 303 ? -10.661 15.800 -27.044 1.00 39.56 303 ASN A CA 1
ATOM 2547 C C . ASN A 1 303 ? -9.297 15.910 -26.356 1.00 39.56 303 ASN A C 1
ATOM 2549 O O . ASN A 1 303 ? -9.203 15.752 -25.141 1.00 39.56 303 ASN A O 1
ATOM 2553 N N . ILE A 1 304 ? -8.234 16.198 -27.107 1.00 36.75 304 ILE A N 1
ATOM 2554 C CA . ILE A 1 304 ? -6.904 16.432 -26.532 1.00 36.75 304 ILE A CA 1
ATOM 2555 C C . ILE A 1 304 ? -6.974 17.734 -25.720 1.00 36.75 304 ILE A C 1
ATOM 2557 O O . ILE A 1 304 ? -6.714 18.806 -26.253 1.00 36.75 304 ILE A O 1
ATOM 2561 N N . LEU A 1 305 ? -7.360 17.653 -24.445 1.00 41.09 305 LEU A N 1
ATOM 2562 C CA . LEU A 1 305 ? -7.130 18.744 -23.508 1.00 41.09 305 LEU A CA 1
ATOM 2563 C C . LEU A 1 305 ? -5.631 18.794 -23.246 1.00 41.09 305 LEU A C 1
ATOM 2565 O O . LEU A 1 305 ? -5.010 17.804 -22.837 1.00 41.09 305 LEU A O 1
ATOM 2569 N N . SER A 1 306 ? -5.054 19.959 -23.492 1.00 46.97 306 SER A N 1
ATOM 2570 C CA . SER A 1 306 ? -3.688 20.260 -23.096 1.00 46.97 306 SER A CA 1
ATOM 2571 C C . SER A 1 306 ? -3.541 20.099 -21.575 1.00 46.97 306 SER A C 1
ATOM 2573 O O . SER A 1 306 ? -4.494 20.251 -20.805 1.00 46.97 306 SER A O 1
ATOM 2575 N N . PHE A 1 307 ? -2.331 19.774 -21.109 1.00 45.56 307 PHE A N 1
ATOM 2576 C CA . PHE A 1 307 ? -2.025 19.638 -19.678 1.00 45.56 307 PHE A CA 1
ATOM 2577 C C . PHE A 1 307 ? -2.480 20.862 -18.854 1.00 45.56 307 PHE A C 1
ATOM 2579 O O . PHE A 1 307 ? -2.854 20.717 -17.693 1.00 45.56 307 PHE A O 1
ATOM 2586 N N . GLU A 1 308 ? -2.496 22.049 -19.464 1.00 43.97 308 GLU A N 1
ATOM 2587 C CA . GLU A 1 308 ? -2.926 23.307 -18.850 1.00 43.97 308 GLU A CA 1
ATOM 2588 C C . GLU A 1 308 ? -4.442 23.362 -18.602 1.00 43.97 308 GLU A C 1
ATOM 2590 O O . GLU A 1 308 ? -4.868 23.794 -17.530 1.00 43.97 308 GLU A O 1
ATOM 2595 N N . GLU A 1 309 ? -5.260 22.834 -19.516 1.00 49.50 309 GLU A N 1
ATOM 2596 C CA . GLU A 1 309 ? -6.722 22.787 -19.366 1.00 49.50 309 GLU A CA 1
ATOM 2597 C C . GLU A 1 309 ? -7.173 21.727 -18.348 1.00 49.50 309 GLU A C 1
ATOM 2599 O O . GLU A 1 309 ? -8.162 21.904 -17.643 1.00 49.50 309 GLU A O 1
ATOM 2604 N N . ALA A 1 310 ? -6.424 20.629 -18.196 1.00 48.19 310 ALA A N 1
ATOM 2605 C CA . ALA A 1 310 ? -6.742 19.603 -17.198 1.00 48.19 310 ALA A CA 1
ATOM 2606 C C . ALA A 1 310 ? -6.475 20.058 -15.747 1.00 48.19 310 ALA A C 1
ATOM 2608 O O . ALA A 1 310 ? -7.026 19.483 -14.797 1.00 48.19 310 ALA A O 1
ATOM 2609 N N . VAL A 1 311 ? -5.612 21.061 -15.562 1.00 47.16 311 VAL A N 1
ATOM 2610 C CA . VAL A 1 311 ? -5.184 21.574 -14.251 1.00 47.16 311 VAL A CA 1
ATOM 2611 C C . VAL A 1 311 ? -6.080 22.720 -13.754 1.00 47.16 311 VAL A C 1
ATOM 2613 O O . VAL A 1 311 ? -6.150 22.910 -12.541 1.00 47.16 311 VAL A O 1
ATOM 2616 N N . SER A 1 312 ? -6.795 23.426 -14.635 1.00 49.41 312 SER A N 1
ATOM 2617 C CA . SER A 1 312 ? -7.621 24.601 -14.300 1.00 49.41 312 SER A CA 1
ATOM 2618 C C . SER A 1 312 ? -9.043 24.299 -13.782 1.00 49.41 312 SER A C 1
ATOM 2620 O O . SER A 1 312 ? -9.656 25.192 -13.197 1.00 49.41 312 SER A O 1
ATOM 2622 N N . GLU A 1 313 ? -9.549 23.066 -13.934 1.00 45.41 313 GLU A N 1
ATOM 2623 C CA . GLU A 1 313 ? -10.841 22.581 -13.372 1.00 45.41 313 GLU A CA 1
ATOM 2624 C C . GLU A 1 313 ? -10.750 21.916 -11.983 1.00 45.41 313 GLU A C 1
ATOM 2626 O O . GLU A 1 313 ? -11.795 21.662 -11.343 1.00 45.41 313 GLU A O 1
#

Foldseek 3Di:
DVVVVVVVVVVVVVVVVVVVVVVVCVVVVVVVCVVCVVVVVVVVVVVVVLVVLQVLLCCLCVVLVVVLLVLLLVLLVLLLVCLVCVVVLLQAPVPPQLDVVSVSNVVNLVSVLLSLLSLVLSCVSCVPGPLVSYDPLSVLLNLLSVLLLCLQAPPLLCPPHPDDPVDSQQHDHSVLSSQLSCVQQDPSDGDDSVVCSVCVVVSCVSSVSVSNLRHSDHLPDPGCNVVSVLLSSLSSQLSCCSRNDPVSHDDLLNLCSSLVSHDDDRSLVSSVVVCVVSVVCPRDSSVVSSVSNCVSRVCVVPDPDDSVNSVPD

Secondary structure (DSSP, 8-state):
-HHHHHHHHHHHHHHHHHHHHHHHHHHHHHHHHHHHHHHHHHHHHHHHHHHHHHHHHHHHHHHHHHHHHHHHHHHHHHHHHHHHTGGG-TT--TT-TT-GGGHHHHHHHHHHHHHHHHHHHHHHHTTTS-GGGS-HHHHHHHHHHHHHHHHHH-GGGGTTSS--TTS-SSS--HHHHHHHHHTTEETTEE--HHHHHHTHHHHHHHTHHHHHHHTT--TTSSSSHHHHHHHHHHHHHHHHHHHS-GGGPPPHHHHHHHHTTPPPSHHHHHHHHHHHHTT-TT-HHHHHHHHHHHHHHHHHTTS---HHHHHH-

pLDDT: mean 88.6, std 11.72, range [36.75, 98.0]